Protein AF-A0A816XHU4-F1 (afdb_monomer)

Mean predicted aligned error: 18.59 Å

InterPro domains:
  IPR008906 HAT, C-terminal dimerisation domain [PF05699] (254-301)
  IPR012337 Ribonuclease H-like superfamily [SSF53098] (145-300)
  IPR018473 Hermes trasposase, DNA-binding domain [PF10683] (68-130)
  IPR052035 Zinc finger BED domain-containing [PTHR46481] (143-299)

pLDDT: mean 77.56, std 17.77, range [31.81, 97.5]

Foldseek 3Di:
DDADPNDDWDWDADPQPRDIDTADPVCHCVRVVVVVVVSVPPPPDPDDDPPPPQDPVNVVVVPPVPPDDPVVVVVVVVVLVCCCVVVVHDNVLCVDPVNVVVVVVVVVVVVVCVVPPDDDVVVVDDDPVVVVVPPDVVVVVPDDPVLVVVVVVLCVLVVVLVQQLQDLVAQRPVCVVVSLVVNLVSLDDDPPDDPVSVVVSVVVNVVSVVVVVVPPPPPPPPDPPDDDDDDPDPCNVCVVQPPDDDDPDPQPQLPVVVVPDPDDDDPPDRVLVVLVVCCVVRVPVSSVVVVVSNDRSDPDRDD

Sequence (303 aa):
IIVINGVEQQFVSCDRCKKLLIYRQRDGTTSMAKHKRACYGSLTTSNGCVDNQSNVTEYYASSKCSEIPKRIKEKVKLTCTEFTALDCRAFELVPGEDFLKIVHTISDAGRCFSHLARVNVNELIPSPITINRNVDLESLAAIDKDLLEELCIFIKLFDQAINQLSDENKPTIHQVIPILQLLINHCEITLDDSDGLKDVKHFVAQVVTNAITINKPRLTTCDPSSSPPQTVSLEDLLGRCFDQPQLVVKVDNEVDDYMALDTFLNEKEDVLLFWKDHSNKFPMLSSIVQDLYAIPASNTVVE

Radius of gyration: 40.34 Å; Cα contacts (8 Å, |Δi|>4): 137; chains: 1; bounding box: 75×52×112 Å

Secondary structure (DSSP, 8-state):
-EEETTEEEEEEE-TTT--EEEEBTTTBTHHHHHHHHHHHHTTS--S-----S--HHHHHHT---PPPPHHHHHHHHHHHHHHHHHTT--GGGTT-HHHHHHHHHHHHHHHHTTTSS---HHHHSPPHHHHHHTS-HHHHTTS-HHHHHHHHHHHHHHHHHHHHHT-SSS--GGGHHHHHHHHHHHTPPPTTS-HHHHHHHHHHHHHHHHHHHHTS-------TTSPPP----HHHHHTTS--S-------TTHHHHHHT------TTS-HHHHHHHTTTT-HHHHHHHHHHHTS-S-SS---

Structure (mmCIF, N/CA/C/O backbone):
data_AF-A0A816XHU4-F1
#
_entry.id   AF-A0A816XHU4-F1
#
loop_
_atom_site.group_PDB
_atom_site.id
_atom_site.type_symbol
_atom_site.label_atom_id
_atom_site.label_alt_id
_atom_site.label_comp_id
_atom_site.label_asym_id
_atom_site.label_entity_id
_atom_site.label_seq_id
_atom_site.pdbx_PDB_ins_code
_atom_site.Cartn_x
_atom_site.Cartn_y
_atom_site.Cartn_z
_atom_site.occupancy
_atom_site.B_iso_or_equiv
_atom_site.auth_seq_id
_atom_site.auth_comp_id
_atom_site.auth_asym_id
_atom_site.auth_atom_id
_atom_site.pdbx_PDB_model_num
ATOM 1 N N . ILE A 1 1 ? 24.262 -0.698 -58.584 1.00 56.81 1 ILE A N 1
ATOM 2 C CA . ILE A 1 1 ? 22.791 -0.803 -58.734 1.00 56.81 1 ILE A CA 1
ATOM 3 C C . ILE A 1 1 ? 22.202 -0.305 -57.429 1.00 56.81 1 ILE A C 1
ATOM 5 O O . ILE A 1 1 ? 22.647 -0.769 -56.388 1.00 56.81 1 ILE A O 1
ATOM 9 N N . ILE A 1 2 ? 21.330 0.702 -57.466 1.00 69.00 2 ILE A N 1
ATOM 10 C CA . ILE A 1 2 ? 20.708 1.257 -56.255 1.00 69.00 2 ILE A CA 1
ATOM 11 C C . ILE A 1 2 ? 19.235 0.856 -56.302 1.00 69.00 2 ILE A C 1
ATOM 13 O O . ILE A 1 2 ? 18.556 1.127 -57.294 1.00 69.00 2 ILE A O 1
ATOM 17 N N . VAL A 1 3 ? 18.762 0.183 -55.253 1.00 70.56 3 VAL A N 1
ATOM 18 C CA . VAL A 1 3 ? 17.368 -0.255 -55.123 1.00 70.56 3 VAL A CA 1
ATOM 19 C C . VAL A 1 3 ? 16.631 0.765 -54.266 1.00 70.56 3 VAL A C 1
ATOM 21 O O . VAL A 1 3 ? 16.982 0.967 -53.106 1.00 70.56 3 VAL A O 1
ATOM 24 N N . ILE A 1 4 ? 15.619 1.419 -54.835 1.00 67.81 4 ILE A N 1
ATOM 25 C CA . ILE A 1 4 ? 14.767 2.378 -54.119 1.00 67.81 4 ILE A CA 1
ATOM 26 C C . ILE A 1 4 ? 13.350 1.810 -54.141 1.00 67.81 4 ILE A C 1
ATOM 28 O O . ILE A 1 4 ? 12.802 1.577 -55.217 1.00 67.81 4 ILE A O 1
ATOM 32 N N . ASN A 1 5 ? 12.763 1.564 -52.966 1.00 67.19 5 ASN A N 1
ATOM 33 C CA . ASN A 1 5 ? 11.430 0.963 -52.805 1.00 67.19 5 ASN A CA 1
ATOM 34 C C . ASN A 1 5 ? 11.263 -0.397 -53.516 1.00 67.19 5 ASN A C 1
ATOM 36 O O . ASN A 1 5 ? 10.227 -0.665 -54.117 1.00 67.19 5 ASN A O 1
ATOM 40 N N . GLY A 1 6 ? 12.298 -1.243 -53.486 1.00 70.56 6 GLY A N 1
ATOM 41 C CA . GLY A 1 6 ? 12.263 -2.578 -54.099 1.00 70.56 6 GLY A CA 1
ATOM 42 C C . GLY A 1 6 ? 12.384 -2.595 -55.627 1.00 70.56 6 GLY A C 1
ATOM 43 O O . GLY A 1 6 ? 12.290 -3.662 -56.225 1.00 70.56 6 GLY A O 1
ATOM 44 N N . VAL A 1 7 ? 12.615 -1.443 -56.267 1.00 71.94 7 VAL A N 1
ATOM 45 C CA . VAL A 1 7 ? 12.815 -1.341 -57.719 1.00 71.94 7 VAL A CA 1
ATOM 46 C C . VAL A 1 7 ? 14.274 -1.004 -58.014 1.00 71.94 7 VAL A C 1
ATOM 48 O O . VAL A 1 7 ? 14.802 -0.001 -57.523 1.00 71.94 7 VAL A O 1
ATOM 51 N N . GLU A 1 8 ? 14.930 -1.833 -58.829 1.00 76.75 8 GLU A N 1
ATOM 52 C CA . GLU A 1 8 ? 16.276 -1.553 -59.328 1.00 76.75 8 GLU A CA 1
ATOM 53 C C . GLU A 1 8 ? 16.263 -0.315 -60.222 1.00 76.75 8 GLU A C 1
ATOM 55 O O . GLU A 1 8 ? 15.580 -0.267 -61.249 1.00 76.75 8 GLU A O 1
ATOM 60 N N . GLN A 1 9 ? 17.037 0.699 -59.840 1.00 79.75 9 GLN A N 1
ATOM 61 C CA . GLN A 1 9 ? 17.204 1.896 -60.651 1.00 79.75 9 GLN A CA 1
ATOM 62 C C . GLN A 1 9 ? 18.583 1.903 -61.305 1.00 79.75 9 GLN A C 1
ATOM 64 O O . GLN A 1 9 ? 19.620 1.704 -60.662 1.00 79.75 9 GLN A O 1
ATOM 69 N N . GLN A 1 10 ? 18.579 2.147 -62.613 1.00 81.62 10 GLN A N 1
ATOM 70 C CA . GLN A 1 10 ? 19.782 2.358 -63.402 1.00 81.62 10 GLN A CA 1
ATOM 71 C C . GLN A 1 10 ? 20.077 3.855 -63.451 1.00 81.62 10 GLN A C 1
ATOM 73 O O . GLN A 1 10 ? 19.179 4.680 -63.626 1.00 81.62 10 GLN A O 1
ATOM 78 N N . PHE A 1 11 ? 21.345 4.215 -63.294 1.00 83.75 11 PHE A N 1
ATOM 79 C CA . PHE A 1 11 ? 21.789 5.601 -63.316 1.00 83.75 11 PHE A CA 1
ATOM 80 C C . PHE A 1 11 ? 22.888 5.780 -64.350 1.00 83.75 11 PHE A C 1
ATOM 82 O O . PHE A 1 11 ? 23.668 4.867 -64.615 1.00 83.75 11 PHE A O 1
ATOM 89 N N . VAL A 1 12 ? 22.957 6.984 -64.901 1.00 83.06 12 VAL A N 1
ATOM 90 C CA . VAL A 1 12 ? 23.999 7.423 -65.829 1.00 83.06 12 VAL A CA 1
ATOM 91 C C . VAL A 1 12 ? 24.532 8.769 -65.353 1.00 83.06 12 VAL A C 1
ATOM 93 O O . VAL A 1 12 ? 23.765 9.600 -64.865 1.00 83.06 12 VAL A O 1
ATOM 96 N N . SER A 1 13 ? 25.837 9.002 -65.463 1.00 83.31 13 SER A N 1
ATOM 97 C CA . SER A 1 13 ? 26.443 10.289 -65.116 1.00 83.31 13 SER A CA 1
ATOM 98 C C . SER A 1 13 ? 26.750 11.091 -66.377 1.00 83.31 13 SER A C 1
ATOM 100 O O . SER A 1 13 ? 27.072 10.544 -67.430 1.00 83.31 13 SER A O 1
ATOM 102 N N . CYS A 1 14 ? 26.613 12.412 -66.291 1.00 84.94 14 CYS A N 1
ATOM 103 C CA . CYS A 1 14 ? 27.110 13.298 -67.336 1.00 84.94 14 CYS A CA 1
ATOM 104 C C . CYS A 1 14 ? 28.625 13.463 -67.187 1.00 84.94 14 CYS A C 1
ATOM 106 O O . CYS A 1 14 ? 29.086 13.951 -66.157 1.00 84.94 14 CYS A O 1
ATOM 108 N N . ASP A 1 15 ? 29.405 13.155 -68.222 1.00 81.50 15 ASP A N 1
ATOM 109 C CA . ASP A 1 15 ? 30.870 13.254 -68.145 1.00 81.50 15 ASP A CA 1
ATOM 110 C C . ASP A 1 15 ? 31.387 14.673 -67.903 1.00 81.50 15 ASP A C 1
ATOM 112 O O . ASP A 1 15 ? 32.491 14.836 -67.380 1.00 81.50 15 ASP A O 1
ATOM 116 N N . ARG A 1 16 ? 30.582 15.686 -68.235 1.00 77.06 16 ARG A N 1
ATOM 117 C CA . ARG A 1 16 ? 30.959 17.099 -68.158 1.00 77.06 16 ARG A CA 1
ATOM 118 C C . ARG A 1 16 ? 30.699 17.729 -66.793 1.00 77.06 16 ARG A C 1
ATOM 120 O O . ARG A 1 16 ? 31.612 18.296 -66.215 1.00 77.06 16 ARG A O 1
ATOM 127 N N . CYS A 1 17 ? 29.467 17.656 -66.288 1.00 82.12 17 CYS A N 1
ATOM 128 C CA . CYS A 1 17 ? 29.103 18.259 -64.996 1.00 82.12 17 CYS A CA 1
ATOM 129 C C . CYS A 1 17 ? 29.016 17.241 -63.852 1.00 82.12 17 CYS A C 1
ATOM 131 O O . CYS A 1 17 ? 28.646 17.601 -62.741 1.00 82.12 17 CYS A O 1
ATOM 133 N N . LYS A 1 18 ? 29.286 15.959 -64.132 1.00 82.62 18 LYS A N 1
ATOM 134 C CA . LYS A 1 18 ? 29.223 14.836 -63.182 1.00 82.62 18 LYS A CA 1
ATOM 135 C C . LYS A 1 18 ? 27.865 14.631 -62.496 1.00 82.62 18 LYS A C 1
ATOM 137 O O . LYS A 1 18 ? 27.752 13.809 -61.591 1.00 82.62 18 LYS A O 1
ATOM 142 N N . LYS A 1 19 ? 26.801 15.290 -62.970 1.00 80.75 19 LYS A N 1
ATOM 143 C CA . LYS A 1 19 ? 25.436 15.094 -62.470 1.00 80.75 19 LYS A CA 1
ATOM 144 C C . LYS A 1 19 ? 24.950 13.676 -62.781 1.00 80.75 19 LYS A C 1
ATOM 146 O O . LYS A 1 19 ? 24.982 13.255 -63.940 1.00 80.75 19 LYS A O 1
ATOM 151 N N . LEU A 1 20 ? 24.492 12.958 -61.754 1.00 83.75 20 LEU A N 1
ATOM 152 C CA . LEU A 1 20 ? 23.809 11.672 -61.900 1.00 83.75 20 LEU A CA 1
ATOM 153 C C . LEU A 1 20 ? 22.365 11.885 -62.359 1.00 83.75 20 LEU A C 1
ATOM 155 O O . LEU A 1 20 ? 21.646 12.738 -61.836 1.00 83.75 20 LEU A O 1
ATOM 159 N N . LEU A 1 21 ? 21.938 11.088 -63.331 1.00 83.25 21 LEU A N 1
ATOM 160 C CA . LEU A 1 21 ? 20.600 11.100 -63.904 1.00 83.25 21 LEU A CA 1
ATOM 161 C C . LEU A 1 21 ? 20.026 9.684 -63.873 1.00 83.25 21 LEU A C 1
ATOM 163 O O . LEU A 1 21 ? 20.741 8.705 -64.088 1.00 83.25 21 LEU A O 1
ATOM 167 N N . ILE A 1 22 ? 18.721 9.584 -63.633 1.00 83.00 22 ILE A N 1
ATOM 168 C CA . ILE A 1 22 ? 18.006 8.308 -63.678 1.00 83.00 22 ILE A CA 1
ATOM 169 C C . ILE A 1 22 ? 17.867 7.880 -65.140 1.00 83.00 22 ILE A C 1
ATOM 171 O O . ILE A 1 22 ? 17.358 8.637 -65.975 1.00 83.00 22 ILE A O 1
ATOM 175 N N . TYR A 1 23 ? 18.291 6.654 -65.428 1.00 81.19 23 TYR A N 1
ATOM 176 C CA . TYR A 1 23 ? 18.077 5.992 -66.702 1.00 81.19 23 TYR A CA 1
ATOM 177 C C . TYR A 1 23 ? 16.873 5.058 -66.594 1.00 81.19 23 TYR A C 1
ATOM 179 O O . TYR A 1 23 ? 16.823 4.164 -65.751 1.00 81.19 23 TYR A O 1
ATOM 187 N N . ARG A 1 24 ? 15.886 5.271 -67.465 1.00 79.12 24 ARG A N 1
ATOM 188 C CA . ARG A 1 24 ? 14.730 4.386 -67.613 1.00 79.12 24 ARG A CA 1
ATOM 189 C C . ARG A 1 24 ? 14.746 3.838 -69.025 1.00 79.12 24 ARG A C 1
ATOM 191 O O . ARG A 1 24 ? 14.689 4.612 -69.973 1.00 79.12 24 ARG A O 1
ATOM 198 N N . GLN A 1 25 ? 14.754 2.516 -69.167 1.00 74.75 25 GLN A N 1
ATOM 199 C CA . GLN A 1 25 ? 14.782 1.860 -70.478 1.00 74.75 25 GLN A CA 1
ATOM 200 C C . GLN A 1 25 ? 13.590 2.272 -71.366 1.00 74.75 25 GLN A C 1
ATOM 202 O O . GLN A 1 25 ? 13.749 2.399 -72.574 1.00 74.75 25 GLN A O 1
ATOM 207 N N . ARG A 1 26 ? 12.427 2.565 -70.757 1.00 74.00 26 ARG A N 1
ATOM 208 C CA . ARG A 1 26 ? 11.214 3.050 -71.443 1.00 74.00 26 ARG A CA 1
ATOM 209 C C . ARG A 1 26 ? 11.363 4.459 -72.030 1.00 74.00 26 ARG A C 1
ATOM 211 O O . ARG A 1 26 ? 10.883 4.705 -73.128 1.00 74.00 26 ARG A O 1
ATOM 218 N N . ASP A 1 27 ? 12.029 5.362 -71.311 1.00 66.81 27 ASP A N 1
ATOM 219 C CA . ASP A 1 27 ? 12.168 6.775 -71.700 1.00 66.81 27 ASP A CA 1
ATOM 220 C C . ASP A 1 27 ? 13.505 7.049 -72.425 1.00 66.81 27 ASP A C 1
ATOM 222 O O . ASP A 1 27 ? 13.793 8.183 -72.826 1.00 66.81 27 ASP A O 1
ATOM 226 N N . GLY A 1 28 ? 14.334 6.012 -72.595 1.00 73.69 28 GLY A N 1
ATOM 227 C CA . GLY A 1 28 ? 15.614 6.043 -73.297 1.00 73.69 28 GLY A CA 1
ATOM 228 C C . GLY A 1 28 ? 16.568 7.127 -72.786 1.00 73.69 28 GLY A C 1
ATOM 229 O O . GLY A 1 28 ? 16.705 7.379 -71.588 1.00 73.69 28 GLY A O 1
ATOM 230 N N . THR A 1 29 ? 17.236 7.812 -73.716 1.00 74.31 29 THR A N 1
ATOM 231 C CA . THR A 1 29 ? 18.198 8.887 -73.421 1.00 74.31 29 THR A CA 1
ATOM 232 C C . THR A 1 29 ? 17.537 10.250 -73.205 1.00 74.31 29 THR A C 1
ATOM 234 O O . THR A 1 29 ? 18.238 11.257 -73.144 1.00 74.31 29 THR A O 1
ATOM 237 N N . THR A 1 30 ? 16.211 10.334 -73.053 1.00 79.56 30 THR A N 1
ATOM 238 C CA . THR A 1 30 ? 15.480 11.617 -73.014 1.00 79.56 30 THR A CA 1
ATOM 239 C C . THR A 1 30 ? 15.938 12.525 -71.869 1.00 79.56 30 THR A C 1
ATOM 241 O O . THR A 1 30 ? 16.161 13.721 -72.081 1.00 79.56 30 THR A O 1
ATOM 244 N N . SER A 1 31 ? 16.153 11.968 -70.672 1.00 77.62 31 SER A N 1
ATOM 245 C CA . SER A 1 31 ? 16.709 12.699 -69.522 1.00 77.62 31 SER A CA 1
ATOM 246 C C . SER A 1 31 ? 18.113 13.234 -69.817 1.00 77.62 31 SER A C 1
ATOM 248 O O . SER A 1 31 ? 18.409 14.393 -69.526 1.00 77.62 31 SER A O 1
ATOM 250 N N . MET A 1 32 ? 18.950 12.426 -70.477 1.00 78.69 32 MET A N 1
ATOM 251 C CA . MET A 1 32 ? 20.298 12.818 -70.893 1.00 78.69 32 MET A CA 1
ATOM 252 C C . MET A 1 32 ? 20.268 13.858 -72.020 1.00 78.69 32 MET A C 1
ATOM 254 O O . MET A 1 32 ? 21.065 14.784 -72.012 1.00 78.69 32 MET A O 1
ATOM 258 N N . ALA A 1 33 ? 19.331 13.773 -72.964 1.00 79.19 33 ALA A N 1
ATOM 259 C CA . ALA A 1 33 ? 19.197 14.712 -74.076 1.00 79.19 33 ALA A CA 1
ATOM 260 C C . ALA A 1 33 ? 18.702 16.091 -73.611 1.00 79.19 33 ALA A C 1
ATOM 262 O O . ALA A 1 33 ? 19.205 17.117 -74.077 1.00 79.19 33 ALA A O 1
ATOM 263 N N . LYS A 1 34 ? 17.749 16.126 -72.668 1.00 82.75 34 LYS A N 1
ATOM 264 C CA . LYS A 1 34 ? 17.314 17.362 -71.995 1.00 82.75 34 LYS A CA 1
ATOM 265 C C . LYS A 1 34 ? 18.461 17.964 -71.187 1.00 82.75 34 LYS A C 1
ATOM 267 O O . LYS A 1 34 ? 18.750 19.152 -71.325 1.00 82.75 34 LYS A O 1
ATOM 272 N N . HIS A 1 35 ? 19.157 17.130 -70.415 1.00 84.00 35 HIS A N 1
ATOM 273 C CA . HIS A 1 35 ? 20.323 17.558 -69.656 1.00 84.00 35 HIS A CA 1
ATOM 274 C C . HIS A 1 35 ? 21.442 18.081 -70.563 1.00 84.00 35 HIS A C 1
ATOM 276 O O . HIS A 1 35 ? 21.979 19.142 -70.282 1.00 84.00 35 HIS A O 1
ATOM 282 N N . LYS A 1 36 ? 21.756 17.406 -71.674 1.00 81.94 36 LYS A N 1
ATOM 283 C CA . LYS A 1 36 ? 22.789 17.815 -72.635 1.00 81.94 36 LYS A CA 1
ATOM 284 C C . LYS A 1 36 ? 22.526 19.230 -73.148 1.00 81.94 36 LYS A C 1
ATOM 286 O O . LYS A 1 36 ? 23.440 20.043 -73.149 1.00 81.94 36 LYS A O 1
ATOM 291 N N . ARG A 1 37 ? 21.283 19.568 -73.506 1.00 79.56 37 ARG A N 1
ATOM 292 C CA . ARG A 1 37 ? 20.938 20.931 -73.954 1.00 79.56 37 ARG A CA 1
ATOM 293 C C . ARG A 1 37 ? 21.195 21.986 -72.873 1.00 79.56 37 ARG A C 1
ATOM 295 O O . ARG A 1 37 ? 21.818 22.999 -73.164 1.00 79.56 37 ARG A O 1
ATOM 302 N N . ALA A 1 38 ? 20.796 21.718 -71.630 1.00 78.62 38 ALA A N 1
ATOM 303 C CA . ALA A 1 38 ? 21.031 22.633 -70.509 1.00 78.62 38 ALA A CA 1
ATOM 304 C C . ALA A 1 38 ? 22.517 22.709 -70.100 1.00 78.62 38 ALA A C 1
ATOM 306 O O . ALA A 1 38 ? 23.042 23.779 -69.819 1.00 78.62 38 ALA A O 1
ATOM 307 N N . CYS A 1 39 ? 23.219 21.576 -70.118 1.00 81.12 39 CYS A N 1
ATOM 308 C CA . CYS A 1 39 ? 24.620 21.449 -69.724 1.00 81.12 39 CYS A CA 1
ATOM 309 C C . CYS A 1 39 ? 25.569 22.114 -70.733 1.00 81.12 39 CYS A C 1
ATOM 311 O O . CYS A 1 39 ? 26.605 22.646 -70.343 1.00 81.12 39 CYS A O 1
ATOM 313 N N . TYR A 1 40 ? 25.217 22.123 -72.025 1.00 72.38 40 TYR A N 1
ATOM 314 C CA . TYR A 1 40 ? 25.994 22.824 -73.050 1.00 72.38 40 TYR A CA 1
ATOM 315 C C . TYR A 1 40 ? 25.752 24.337 -73.083 1.00 72.38 40 TYR A C 1
ATOM 317 O O . TYR A 1 40 ? 26.676 25.060 -73.445 1.00 72.38 40 TYR A O 1
ATOM 325 N N . GLY A 1 41 ? 24.574 24.819 -72.672 1.00 63.44 41 GLY A N 1
ATOM 326 C CA . GLY A 1 41 ? 24.252 26.253 -72.638 1.00 63.44 41 GLY A CA 1
ATOM 327 C C . GLY A 1 41 ? 24.921 27.044 -71.507 1.00 63.44 41 GLY A C 1
ATOM 328 O O . GLY A 1 41 ? 24.902 28.266 -71.523 1.00 63.44 41 GLY A O 1
ATOM 329 N N . SER A 1 42 ? 25.541 26.372 -70.535 1.00 57.22 42 SER A N 1
ATOM 330 C CA . SER A 1 42 ? 26.016 27.002 -69.295 1.00 57.22 42 SER A CA 1
ATOM 331 C C . SER A 1 42 ? 27.434 27.599 -69.364 1.00 57.22 42 SER A C 1
ATOM 333 O O . SER A 1 42 ? 28.033 27.825 -68.315 1.00 57.22 42 SER A O 1
ATOM 335 N N . LEU A 1 43 ? 28.005 27.831 -70.558 1.00 52.41 43 LEU A N 1
ATOM 336 C CA . LEU A 1 43 ? 29.392 28.318 -70.707 1.00 52.41 43 LEU A CA 1
ATOM 337 C C . LEU A 1 43 ? 29.540 29.795 -71.101 1.00 52.41 43 LEU A C 1
ATOM 339 O O . LEU A 1 43 ? 30.659 30.257 -71.295 1.00 52.41 43 LEU A O 1
ATOM 343 N N . THR A 1 44 ? 28.451 30.558 -71.161 1.00 48.84 44 THR A N 1
ATOM 344 C CA . THR A 1 44 ? 28.505 32.009 -71.394 1.00 48.84 44 THR A CA 1
ATOM 345 C C . THR A 1 44 ? 27.661 32.750 -70.370 1.00 48.84 44 THR A C 1
ATOM 347 O O . THR A 1 44 ? 26.639 33.316 -70.722 1.00 48.84 44 THR A O 1
ATOM 350 N N . THR A 1 45 ? 28.080 32.693 -69.107 1.00 40.75 45 THR A N 1
ATOM 351 C CA . THR A 1 45 ? 27.932 33.754 -68.095 1.00 40.75 45 THR A CA 1
ATOM 352 C C . THR A 1 45 ? 28.571 33.240 -66.813 1.00 40.75 45 THR A C 1
ATOM 354 O O . THR A 1 45 ? 28.004 32.416 -66.097 1.00 40.75 45 THR A O 1
ATOM 357 N N . SER A 1 46 ? 29.769 33.730 -66.515 1.00 48.56 46 SER A N 1
ATOM 358 C CA . SER A 1 46 ? 30.277 33.788 -65.151 1.00 48.56 46 SER A CA 1
ATOM 359 C C . SER A 1 46 ? 29.365 34.723 -64.355 1.00 48.56 46 SER A C 1
ATOM 361 O O . SER A 1 46 ? 29.546 35.936 -64.410 1.00 48.56 46 SER A O 1
ATOM 363 N N . ASN A 1 47 ? 28.318 34.172 -63.743 1.00 45.00 47 ASN A N 1
ATOM 364 C CA . ASN A 1 47 ? 27.663 34.659 -62.526 1.00 45.00 47 ASN A CA 1
ATOM 365 C C . ASN A 1 47 ? 26.413 33.813 -62.255 1.00 45.00 47 ASN A C 1
ATOM 367 O O . ASN A 1 47 ? 25.462 33.835 -63.031 1.00 45.00 47 ASN A O 1
ATOM 371 N N . GLY A 1 48 ? 26.418 33.104 -61.124 1.00 44.56 48 GLY A N 1
ATOM 372 C CA . GLY A 1 48 ? 25.209 32.566 -60.502 1.00 44.56 48 GLY A CA 1
ATOM 373 C C . GLY A 1 48 ? 24.686 31.247 -61.070 1.00 44.56 48 GLY A C 1
ATOM 374 O O . GLY A 1 48 ? 23.555 31.188 -61.540 1.00 44.56 48 GLY A O 1
ATOM 375 N N . CYS A 1 49 ? 25.449 30.157 -60.942 1.00 39.53 49 CYS A N 1
ATOM 376 C CA . CYS A 1 49 ? 24.807 28.847 -60.829 1.00 39.53 49 CYS A CA 1
ATOM 377 C C . CYS A 1 49 ? 24.334 28.699 -59.386 1.00 39.53 49 CYS A C 1
ATOM 379 O O . CYS A 1 49 ? 25.132 28.519 -58.473 1.00 39.53 49 CYS A O 1
ATOM 381 N N . VAL A 1 50 ? 23.025 28.824 -59.192 1.00 43.16 50 VAL A N 1
ATOM 382 C CA . VAL A 1 50 ? 22.357 28.387 -57.972 1.00 43.16 50 VAL A CA 1
ATOM 383 C C . VAL A 1 50 ? 22.581 26.881 -57.875 1.00 43.16 50 VAL A C 1
ATOM 385 O O . VAL A 1 50 ? 21.977 26.101 -58.620 1.00 43.16 50 VAL A O 1
ATOM 388 N N . ASP A 1 51 ? 23.490 26.492 -56.988 1.00 46.91 51 ASP A N 1
ATOM 389 C CA . ASP A 1 51 ? 23.702 25.124 -56.534 1.00 46.91 51 ASP A CA 1
ATOM 390 C C . ASP A 1 51 ? 22.434 24.620 -55.829 1.00 46.91 51 ASP A C 1
ATOM 392 O O . ASP A 1 51 ? 22.346 24.544 -54.612 1.00 46.91 51 ASP A O 1
ATOM 396 N N . ASN A 1 52 ? 21.418 24.257 -56.611 1.00 52.34 52 ASN A N 1
ATOM 397 C CA . ASN A 1 52 ? 20.247 23.514 -56.135 1.00 52.34 52 ASN A CA 1
ATOM 398 C C . ASN A 1 52 ? 20.486 21.998 -56.192 1.00 52.34 52 ASN A C 1
ATOM 400 O O . ASN A 1 52 ? 19.543 21.212 -56.316 1.00 52.34 52 ASN A O 1
ATOM 404 N N . GLN A 1 53 ? 21.744 21.558 -56.164 1.00 52.31 53 GLN A N 1
ATOM 405 C CA . GLN A 1 53 ? 22.043 20.164 -55.893 1.00 52.31 53 GLN A CA 1
ATOM 406 C C . GLN A 1 53 ? 22.338 20.060 -54.403 1.00 52.31 53 GLN A C 1
ATOM 408 O O . GLN A 1 53 ? 23.431 20.403 -53.963 1.00 52.31 53 GLN A O 1
ATOM 413 N N . SER A 1 54 ? 21.326 19.618 -53.649 1.00 56.44 54 SER A N 1
ATOM 414 C CA . SER A 1 54 ? 21.444 19.291 -52.229 1.00 56.44 54 SER A CA 1
ATOM 415 C C . SER A 1 54 ? 22.721 18.494 -52.023 1.00 56.44 54 SER A C 1
ATOM 417 O O . SER A 1 54 ? 22.956 17.503 -52.732 1.00 56.44 54 SER A O 1
ATOM 419 N N . ASN A 1 55 ? 23.567 18.944 -51.102 1.00 64.31 55 ASN A N 1
ATOM 420 C CA . ASN A 1 55 ? 24.800 18.231 -50.814 1.00 64.31 55 ASN A CA 1
ATOM 421 C C . ASN A 1 55 ? 24.418 16.812 -50.355 1.00 64.31 55 ASN A C 1
ATOM 423 O O . ASN A 1 55 ? 23.413 16.632 -49.667 1.00 64.31 55 ASN A O 1
ATOM 427 N N . VAL A 1 56 ? 25.166 15.776 -50.738 1.00 59.47 56 VAL A N 1
ATOM 428 C CA . VAL A 1 56 ? 24.852 14.398 -50.303 1.00 59.47 56 VAL A CA 1
ATOM 429 C C . VAL A 1 56 ? 24.832 14.314 -48.772 1.00 59.47 56 VAL A C 1
ATOM 431 O O . VAL A 1 56 ? 24.035 13.574 -48.204 1.00 59.47 56 VAL A O 1
ATOM 434 N N . THR A 1 57 ? 25.630 15.146 -48.100 1.00 59.28 57 THR A N 1
ATOM 435 C CA . THR A 1 57 ? 25.609 15.323 -46.643 1.00 59.28 57 THR A CA 1
ATOM 436 C C . THR A 1 57 ? 24.278 15.848 -46.108 1.00 59.28 57 THR A C 1
ATOM 438 O O . THR A 1 57 ? 23.919 15.515 -44.988 1.00 59.28 57 THR A O 1
ATOM 441 N N . GLU A 1 58 ? 23.502 16.593 -46.892 1.00 58.50 58 GLU A N 1
ATOM 442 C CA . GLU A 1 58 ? 22.193 17.139 -46.519 1.00 58.50 58 GLU A CA 1
ATOM 443 C C . GLU A 1 58 ? 21.112 16.043 -46.439 1.00 58.50 58 GLU A C 1
ATOM 445 O O . GLU A 1 58 ? 20.246 16.084 -45.563 1.00 58.50 58 GLU A O 1
ATOM 450 N N . TYR A 1 59 ? 21.225 14.990 -47.264 1.00 55.53 59 TYR A N 1
ATOM 451 C CA . TYR A 1 59 ? 20.400 13.779 -47.138 1.00 55.53 59 TYR A CA 1
ATOM 452 C C . TYR A 1 59 ? 20.682 13.022 -45.830 1.00 55.53 59 TYR A C 1
ATOM 454 O O . TYR A 1 59 ? 19.758 12.465 -45.239 1.00 55.53 59 TYR A O 1
ATOM 462 N N . TYR A 1 60 ? 21.926 13.055 -45.338 1.00 54.47 60 TYR A N 1
ATOM 463 C CA . TYR A 1 60 ? 22.309 12.465 -44.048 1.00 54.47 60 TYR A CA 1
ATOM 464 C C . TYR A 1 60 ? 22.078 13.415 -42.852 1.00 54.47 60 TYR A C 1
ATOM 466 O O . TYR A 1 60 ? 21.838 12.957 -41.733 1.00 54.47 60 TYR A O 1
ATOM 474 N N . ALA A 1 61 ? 22.076 14.733 -43.079 1.00 50.28 61 ALA A N 1
ATOM 475 C CA . ALA A 1 61 ? 21.851 15.762 -42.059 1.00 50.28 61 ALA A CA 1
ATOM 476 C C . ALA A 1 61 ? 20.369 15.942 -41.681 1.00 50.28 61 ALA A C 1
ATOM 478 O O . ALA A 1 61 ? 20.066 16.605 -40.691 1.00 50.28 61 ALA A O 1
ATOM 479 N N . SER A 1 62 ? 19.433 15.323 -42.415 1.00 50.84 62 SER A N 1
ATOM 480 C CA . SER A 1 62 ? 18.003 15.329 -42.061 1.00 50.84 62 SER A CA 1
ATOM 481 C C . SER A 1 62 ? 17.638 14.432 -40.870 1.00 50.84 62 SER A C 1
ATOM 483 O O . SER A 1 62 ? 16.467 14.353 -40.503 1.00 50.84 62 SER A O 1
ATOM 485 N N . SER A 1 63 ? 18.629 13.856 -40.186 1.00 50.16 63 SER A N 1
ATOM 486 C CA . SER A 1 63 ? 18.472 13.233 -38.867 1.00 50.16 63 SER A CA 1
ATOM 487 C C . SER A 1 63 ? 18.196 14.282 -37.774 1.00 50.16 63 SER A C 1
ATOM 489 O O . SER A 1 63 ? 18.791 14.253 -36.699 1.00 50.16 63 SER A O 1
ATOM 491 N N . LYS A 1 64 ? 17.296 15.244 -38.023 1.00 54.12 64 LYS A N 1
ATOM 492 C CA . LYS A 1 64 ? 16.610 15.948 -36.940 1.00 54.12 64 LYS A CA 1
ATOM 493 C C . LYS A 1 64 ? 15.961 14.853 -36.107 1.00 54.12 64 LYS A C 1
ATOM 495 O O . LYS A 1 64 ? 15.228 14.045 -36.669 1.00 54.12 64 LYS A O 1
ATOM 500 N N . CYS A 1 65 ? 16.276 14.809 -34.812 1.00 50.41 65 CYS A N 1
ATOM 501 C CA . CYS A 1 65 ? 15.640 13.929 -33.838 1.00 50.41 65 CYS A CA 1
ATOM 502 C C . CYS A 1 65 ? 14.125 14.027 -34.047 1.00 50.41 65 CYS A C 1
ATOM 504 O O . CYS A 1 65 ? 13.509 15.034 -33.701 1.00 50.41 65 CYS A O 1
ATOM 506 N N . SER A 1 66 ? 13.553 13.059 -34.762 1.00 61.97 66 SER A N 1
ATOM 507 C CA . SER A 1 66 ? 12.158 13.101 -35.167 1.00 61.97 66 SER A CA 1
ATOM 508 C C . SER A 1 66 ? 11.336 13.089 -33.893 1.00 61.97 66 SER A C 1
ATOM 510 O O . SER A 1 66 ? 11.441 12.134 -33.120 1.00 61.97 66 SER A O 1
ATOM 512 N N . GLU A 1 67 ? 10.556 14.142 -33.655 1.00 80.81 67 GLU A N 1
ATOM 513 C CA . GLU A 1 67 ? 9.655 14.176 -32.511 1.00 80.81 67 GLU A CA 1
ATOM 514 C C . GLU A 1 67 ? 8.814 12.898 -32.505 1.00 80.81 67 GLU A C 1
ATOM 516 O O . GLU A 1 67 ? 8.161 12.566 -33.497 1.00 80.81 67 GLU A O 1
ATOM 521 N N . ILE A 1 68 ? 8.849 12.164 -31.388 1.00 85.00 68 ILE A N 1
ATOM 522 C CA . ILE A 1 68 ? 8.079 10.928 -31.243 1.00 85.00 68 ILE A CA 1
ATOM 523 C C . ILE A 1 68 ? 6.599 11.260 -31.512 1.00 85.00 68 ILE A C 1
ATOM 525 O O . ILE A 1 68 ? 6.053 12.142 -30.836 1.00 85.00 68 ILE A O 1
ATOM 529 N N . PRO A 1 69 ? 5.934 10.577 -32.468 1.00 93.00 69 PRO A N 1
ATOM 530 C CA . PRO A 1 69 ? 4.542 10.839 -32.807 1.00 93.00 69 PRO A CA 1
ATOM 531 C C . PRO A 1 69 ? 3.632 10.862 -31.574 1.00 93.00 69 PRO A C 1
ATOM 533 O O . PRO A 1 69 ? 3.708 9.969 -30.730 1.00 93.00 69 PRO A O 1
ATOM 536 N N . LYS A 1 70 ? 2.716 11.841 -31.496 1.00 92.81 70 LYS A N 1
ATOM 537 C CA . LYS A 1 70 ? 1.800 12.019 -30.347 1.00 92.81 70 LYS A CA 1
ATOM 538 C C . LYS A 1 70 ? 1.065 10.732 -29.963 1.00 92.81 70 LYS A C 1
ATOM 540 O O . LYS A 1 70 ? 1.010 10.381 -28.795 1.00 92.81 70 LYS A O 1
ATOM 545 N N . ARG A 1 71 ? 0.582 9.978 -30.956 1.00 93.88 71 ARG A N 1
ATOM 546 C CA . ARG A 1 71 ? -0.094 8.688 -30.746 1.00 93.88 71 ARG A CA 1
ATOM 547 C C . ARG A 1 71 ? 0.774 7.670 -29.995 1.00 93.88 71 ARG A C 1
ATOM 549 O O . ARG A 1 71 ? 0.249 6.897 -29.203 1.00 93.88 71 ARG A O 1
ATOM 556 N N . ILE A 1 72 ? 2.080 7.649 -30.260 1.00 93.50 72 ILE A N 1
ATOM 557 C CA . ILE A 1 72 ? 3.017 6.745 -29.582 1.00 93.50 72 ILE A CA 1
ATOM 558 C C . ILE A 1 72 ? 3.253 7.231 -28.152 1.00 93.50 72 ILE A C 1
ATOM 560 O O . ILE A 1 72 ? 3.192 6.418 -27.236 1.00 93.50 72 ILE A O 1
ATOM 564 N N . LYS A 1 73 ? 3.435 8.544 -27.952 1.00 92.75 73 LYS A N 1
ATOM 565 C CA . LYS A 1 73 ? 3.577 9.136 -26.611 1.00 92.75 73 LYS A CA 1
ATOM 566 C C . LYS A 1 73 ? 2.381 8.811 -25.710 1.00 92.75 73 LYS A C 1
ATOM 568 O O . LYS A 1 73 ? 2.585 8.353 -24.593 1.00 92.75 73 LYS A O 1
ATOM 573 N N . GLU A 1 74 ? 1.157 8.973 -26.213 1.00 96.12 74 GLU A N 1
ATOM 574 C CA . GLU A 1 74 ? -0.058 8.638 -25.454 1.00 96.12 74 GLU A CA 1
ATOM 575 C C . GLU A 1 74 ? -0.140 7.147 -25.117 1.00 96.12 74 GLU A C 1
ATOM 577 O O . GLU A 1 74 ? -0.497 6.784 -23.999 1.00 96.12 74 GLU A O 1
ATOM 582 N N . LYS A 1 75 ? 0.248 6.269 -26.051 1.00 96.44 75 LYS A N 1
ATOM 583 C CA . LYS A 1 75 ? 0.268 4.826 -25.789 1.00 96.44 75 LYS A CA 1
ATOM 584 C C . LYS A 1 75 ? 1.276 4.461 -24.696 1.00 96.44 75 LYS A C 1
ATOM 586 O O . LYS A 1 75 ? 0.931 3.700 -23.803 1.00 96.44 75 LYS A O 1
ATOM 591 N N . VAL A 1 76 ? 2.491 5.013 -24.750 1.00 95.25 76 VAL A N 1
ATOM 592 C CA . VAL A 1 76 ? 3.519 4.788 -23.717 1.00 95.25 76 VAL A CA 1
ATOM 593 C C . VAL A 1 76 ? 3.033 5.293 -22.362 1.00 95.25 76 VAL A C 1
ATOM 595 O O . VAL A 1 76 ? 3.138 4.568 -21.380 1.00 95.25 76 VAL A O 1
ATOM 598 N N . LYS A 1 77 ? 2.440 6.492 -22.318 1.00 96.31 77 LYS A N 1
ATOM 599 C CA . LYS A 1 77 ? 1.866 7.058 -21.093 1.00 96.31 77 LYS A CA 1
ATOM 600 C C . LYS A 1 77 ? 0.840 6.113 -20.465 1.00 96.31 77 LYS A C 1
ATOM 602 O O . LYS A 1 77 ? 0.974 5.794 -19.291 1.00 96.31 77 LYS A O 1
ATOM 607 N N . LEU A 1 78 ? -0.138 5.647 -21.247 1.00 97.50 78 LEU A N 1
ATOM 608 C CA . LEU A 1 78 ? -1.169 4.727 -20.762 1.00 97.50 78 LEU A CA 1
ATOM 609 C C . LEU A 1 78 ? -0.558 3.427 -20.223 1.00 97.50 78 LEU A C 1
ATOM 611 O O . LEU A 1 78 ? -0.876 3.027 -19.109 1.00 97.50 78 LEU A O 1
ATOM 615 N N . THR A 1 79 ? 0.368 2.815 -20.966 1.00 96.75 79 THR A N 1
ATOM 616 C CA . THR A 1 79 ? 1.034 1.577 -20.536 1.00 96.75 79 THR A CA 1
ATOM 617 C C . THR A 1 79 ? 1.852 1.768 -19.257 1.00 96.75 79 THR A C 1
ATOM 619 O O . THR A 1 79 ? 1.829 0.898 -18.395 1.00 96.75 79 THR A O 1
ATOM 622 N N . CYS A 1 80 ? 2.544 2.900 -19.086 1.00 96.50 80 CYS A N 1
ATOM 623 C CA . CYS A 1 80 ? 3.247 3.200 -17.837 1.00 96.50 80 CYS A CA 1
ATOM 624 C C . CYS A 1 80 ? 2.277 3.372 -16.662 1.00 96.50 80 CYS A C 1
ATOM 626 O O . CYS A 1 80 ? 2.568 2.882 -15.577 1.00 96.50 80 CYS A O 1
ATOM 628 N N . THR A 1 81 ? 1.127 4.023 -16.873 1.00 96.25 81 THR A N 1
ATOM 629 C CA . THR A 1 81 ? 0.093 4.162 -15.836 1.00 96.25 81 THR A CA 1
ATOM 630 C C . THR A 1 81 ? -0.481 2.806 -15.428 1.00 96.25 81 THR A C 1
ATOM 632 O O . THR A 1 81 ? -0.569 2.519 -14.235 1.00 96.25 81 THR A O 1
ATOM 635 N N . GLU A 1 82 ? -0.825 1.956 -16.397 1.00 97.12 82 GLU A N 1
ATOM 636 C CA . GLU A 1 82 ? -1.298 0.589 -16.144 1.00 97.12 82 GLU A CA 1
ATOM 637 C C . GLU A 1 82 ? -0.245 -0.234 -15.397 1.00 97.12 82 GLU A C 1
ATOM 639 O O . GLU A 1 82 ? -0.572 -0.852 -14.392 1.00 97.12 82 GLU A O 1
ATOM 644 N N . PHE A 1 83 ? 1.021 -0.177 -15.822 1.00 95.50 83 PHE A N 1
ATOM 645 C CA . PHE A 1 83 ? 2.137 -0.833 -15.136 1.00 95.50 83 PHE A CA 1
ATOM 646 C C . PHE A 1 83 ? 2.249 -0.395 -13.671 1.00 95.50 83 PHE A C 1
ATOM 648 O O . PHE A 1 83 ? 2.311 -1.238 -12.783 1.00 95.50 83 PHE A O 1
ATOM 655 N N . THR A 1 84 ? 2.223 0.912 -13.394 1.00 95.31 84 THR A N 1
ATOM 656 C CA . THR A 1 84 ? 2.306 1.401 -12.009 1.00 95.31 84 THR A CA 1
ATOM 657 C C . THR A 1 84 ? 1.107 0.981 -11.163 1.00 95.31 84 THR A C 1
ATOM 659 O O . THR A 1 84 ? 1.280 0.629 -9.999 1.00 95.31 84 THR A O 1
ATOM 662 N N . ALA A 1 85 ? -0.095 0.975 -11.744 1.00 92.75 85 ALA A N 1
ATOM 663 C CA . ALA A 1 85 ? -1.323 0.674 -11.019 1.00 92.75 85 ALA A CA 1
ATOM 664 C C . ALA A 1 85 ? -1.515 -0.829 -10.767 1.00 92.75 85 ALA A C 1
ATOM 666 O O . ALA A 1 85 ? -1.875 -1.215 -9.660 1.00 92.75 85 ALA A O 1
ATOM 667 N N . LEU A 1 86 ? -1.286 -1.669 -11.779 1.00 92.75 86 LEU A N 1
ATOM 668 C CA . LEU A 1 86 ? -1.535 -3.111 -11.702 1.00 92.75 86 LEU A CA 1
ATOM 669 C C . LEU A 1 86 ? -0.441 -3.853 -10.929 1.00 92.75 86 LEU A C 1
ATOM 671 O O . LEU A 1 86 ? -0.750 -4.803 -10.215 1.00 92.75 86 LEU A O 1
ATOM 675 N N . ASP A 1 87 ? 0.810 -3.394 -11.022 1.00 94.12 87 ASP A N 1
ATOM 676 C CA . ASP A 1 87 ? 1.946 -4.021 -10.335 1.00 94.12 87 ASP A CA 1
ATOM 677 C C . ASP A 1 87 ? 2.291 -3.315 -9.008 1.00 94.12 87 ASP A C 1
ATOM 679 O O . ASP A 1 87 ? 3.336 -3.595 -8.413 1.00 94.12 87 ASP A O 1
ATOM 683 N N . CYS A 1 88 ? 1.450 -2.371 -8.564 1.00 90.69 88 CYS A N 1
ATOM 684 C CA . CYS A 1 88 ? 1.637 -1.559 -7.355 1.00 90.69 88 CYS A CA 1
ATOM 685 C C . CYS A 1 88 ? 3.039 -0.927 -7.265 1.00 90.69 88 CYS A C 1
ATOM 687 O O . CYS A 1 88 ? 3.712 -0.994 -6.232 1.00 90.69 88 CYS A O 1
ATOM 689 N N . ARG A 1 89 ? 3.519 -0.339 -8.368 1.00 94.06 89 ARG A N 1
ATOM 690 C CA . ARG A 1 89 ? 4.847 0.291 -8.437 1.00 94.06 89 ARG A CA 1
ATOM 691 C C . ARG A 1 89 ? 4.762 1.791 -8.191 1.00 94.06 89 ARG A C 1
ATOM 693 O O . ARG A 1 89 ? 3.836 2.452 -8.650 1.00 94.06 89 ARG A O 1
ATOM 700 N N . ALA A 1 90 ? 5.784 2.326 -7.526 1.00 93.81 90 ALA A N 1
ATOM 701 C CA . ALA A 1 90 ? 5.954 3.761 -7.327 1.00 93.81 90 ALA A CA 1
ATOM 702 C C . ALA A 1 90 ? 6.037 4.504 -8.673 1.00 93.81 90 ALA A C 1
ATOM 704 O O . ALA A 1 90 ? 6.651 4.013 -9.626 1.00 93.81 90 ALA A O 1
ATOM 705 N N . PHE A 1 91 ? 5.449 5.699 -8.757 1.00 92.31 91 PHE A N 1
ATOM 706 C CA . PHE A 1 91 ? 5.441 6.492 -9.992 1.00 92.31 91 PHE A CA 1
ATOM 707 C C . PHE A 1 91 ? 6.849 6.952 -10.390 1.00 92.31 91 PHE A C 1
ATOM 709 O O . PHE A 1 91 ? 7.154 7.082 -11.577 1.00 92.31 91 PHE A O 1
ATOM 716 N N . GLU A 1 92 ? 7.720 7.124 -9.400 1.00 94.62 92 GLU A N 1
ATOM 717 C CA . GLU A 1 92 ? 9.128 7.499 -9.514 1.00 94.62 92 GLU A CA 1
ATOM 718 C C . GLU A 1 92 ? 9.970 6.414 -10.203 1.00 94.62 92 GLU A C 1
ATOM 720 O O . GLU A 1 92 ? 11.049 6.709 -10.716 1.00 94.62 92 GLU A O 1
ATOM 725 N N . LEU A 1 93 ? 9.467 5.176 -10.289 1.00 95.12 93 LEU A N 1
ATOM 726 C CA . LEU A 1 93 ? 10.141 4.088 -10.996 1.00 95.12 93 LEU A CA 1
ATOM 727 C C . LEU A 1 93 ? 10.246 4.359 -12.505 1.00 95.12 93 LEU A C 1
ATOM 729 O O . LEU A 1 93 ? 11.272 4.066 -13.112 1.00 95.12 93 LEU A O 1
ATOM 733 N N . VAL A 1 94 ? 9.199 4.924 -13.118 1.00 94.69 94 VAL A N 1
ATOM 734 C CA . VAL A 1 94 ? 9.120 5.149 -14.574 1.00 94.69 94 VAL A CA 1
ATOM 735 C C . VAL A 1 94 ? 10.200 6.115 -15.092 1.00 94.69 94 VAL A C 1
ATOM 737 O O . VAL A 1 94 ? 10.803 5.815 -16.124 1.00 94.69 94 VAL A O 1
ATOM 740 N N . PRO A 1 95 ? 10.478 7.261 -14.437 1.00 95.31 95 PRO A N 1
ATOM 741 C CA . PRO A 1 95 ? 11.603 8.117 -14.810 1.00 95.31 95 PRO A CA 1
ATOM 742 C C . PRO A 1 95 ? 12.962 7.644 -14.260 1.00 95.31 95 PRO A C 1
ATOM 744 O O . PRO A 1 95 ? 13.964 8.301 -14.534 1.00 95.31 95 PRO A O 1
ATOM 747 N N . GLY A 1 96 ? 13.021 6.548 -13.496 1.00 95.50 96 GLY A N 1
ATOM 748 C CA . GLY A 1 96 ? 14.252 6.053 -12.882 1.00 95.50 96 GLY A CA 1
ATOM 749 C C . GLY A 1 96 ? 15.309 5.639 -13.910 1.00 95.50 96 GLY A C 1
ATOM 750 O O . GLY A 1 96 ? 15.006 4.971 -14.900 1.00 95.50 96 GLY A O 1
ATOM 751 N N . GLU A 1 97 ? 16.571 6.004 -13.666 1.00 95.19 97 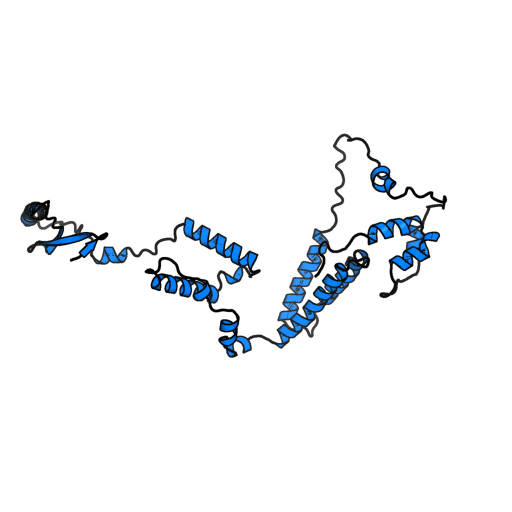GLU A N 1
ATOM 752 C CA . GLU A 1 97 ? 17.668 5.785 -14.620 1.00 95.19 97 GLU A CA 1
ATOM 753 C C . GLU A 1 97 ? 17.828 4.313 -15.018 1.00 95.19 97 GLU A C 1
ATOM 755 O O . GLU A 1 97 ? 18.009 4.003 -16.196 1.00 95.19 97 GLU A O 1
ATOM 760 N N . ASP A 1 98 ? 17.717 3.389 -14.062 1.00 91.88 98 ASP A N 1
ATOM 761 C CA . ASP A 1 98 ? 17.880 1.958 -14.328 1.00 91.88 98 ASP A CA 1
ATOM 762 C C . ASP A 1 98 ? 16.692 1.355 -15.081 1.00 91.88 98 ASP A C 1
ATOM 764 O O . ASP A 1 98 ? 16.881 0.522 -15.972 1.00 91.88 98 ASP A O 1
ATOM 768 N N . PHE A 1 99 ? 15.472 1.832 -14.820 1.00 95.12 99 PHE A N 1
ATOM 769 C CA . PHE A 1 99 ? 14.312 1.455 -15.624 1.00 95.12 99 PHE A CA 1
ATOM 770 C C . PHE A 1 99 ? 14.472 1.941 -17.070 1.00 95.12 99 PHE A C 1
ATOM 772 O O . PHE A 1 99 ? 14.249 1.179 -18.015 1.00 95.12 99 PHE A O 1
ATOM 779 N N . LEU A 1 100 ? 14.953 3.173 -17.268 1.00 94.94 100 LEU A N 1
ATOM 780 C CA . LEU A 1 100 ? 15.251 3.697 -18.602 1.00 94.94 100 LEU A CA 1
ATOM 781 C C . LEU A 1 100 ? 16.346 2.885 -19.309 1.00 94.94 100 LEU A C 1
ATOM 783 O O . LEU A 1 100 ? 16.203 2.604 -20.501 1.00 94.94 100 LEU A O 1
ATOM 787 N N . LYS A 1 101 ? 17.396 2.437 -18.602 1.00 95.50 101 LYS A N 1
ATOM 788 C CA . LYS A 1 101 ? 18.417 1.527 -19.166 1.00 95.50 101 LYS A CA 1
ATOM 789 C C . LYS A 1 101 ? 17.793 0.223 -19.672 1.00 95.50 101 LYS A C 1
ATOM 791 O O . LYS A 1 101 ? 18.130 -0.222 -20.773 1.00 95.50 101 LYS A O 1
ATOM 796 N N . ILE A 1 102 ? 16.855 -0.364 -18.924 1.00 94.00 102 ILE A N 1
ATOM 797 C CA . ILE A 1 102 ? 16.122 -1.567 -19.354 1.00 94.00 102 ILE A CA 1
ATOM 798 C C . ILE A 1 102 ? 15.302 -1.271 -20.615 1.00 94.00 102 ILE A C 1
ATOM 800 O O . ILE A 1 102 ? 15.407 -2.003 -21.600 1.00 94.00 102 ILE A O 1
ATOM 804 N N . VAL A 1 103 ? 14.532 -0.178 -20.626 1.00 94.12 103 VAL A N 1
ATOM 805 C CA . VAL A 1 103 ? 13.708 0.219 -21.783 1.00 94.12 103 VAL A CA 1
ATOM 806 C C . VAL A 1 103 ? 14.567 0.440 -23.030 1.00 94.12 103 VAL A C 1
ATOM 808 O O . VAL A 1 103 ? 14.217 -0.040 -24.111 1.00 94.12 103 VAL A O 1
ATOM 811 N N . HIS A 1 104 ? 15.708 1.118 -22.893 1.00 93.25 104 HIS A N 1
ATOM 812 C CA . HIS A 1 104 ? 16.667 1.296 -23.982 1.00 93.25 104 HIS A CA 1
ATOM 813 C C . HIS A 1 104 ? 17.206 -0.042 -24.490 1.00 93.25 104 HIS A C 1
ATOM 815 O O . HIS A 1 104 ? 17.165 -0.290 -25.695 1.00 93.25 104 HIS A O 1
ATOM 821 N N . THR A 1 105 ? 17.609 -0.934 -23.584 1.00 94.44 105 THR A N 1
ATOM 822 C CA . THR A 1 105 ? 18.128 -2.265 -23.931 1.00 94.44 105 THR A CA 1
ATOM 823 C C . THR A 1 105 ? 17.092 -3.101 -24.685 1.00 94.44 105 THR A C 1
ATOM 825 O O . THR A 1 105 ? 17.405 -3.692 -25.718 1.00 94.44 105 THR A O 1
ATOM 828 N N . ILE A 1 106 ? 15.836 -3.113 -24.225 1.00 91.56 106 ILE A N 1
ATOM 829 C CA . ILE A 1 106 ? 14.733 -3.817 -24.898 1.00 91.56 106 ILE A CA 1
ATOM 830 C C . ILE A 1 106 ? 14.446 -3.195 -26.272 1.00 91.56 106 ILE A C 1
ATOM 832 O O . ILE A 1 106 ? 14.213 -3.917 -27.243 1.00 91.56 106 ILE A O 1
ATOM 836 N N . SER A 1 107 ? 14.479 -1.865 -26.377 1.00 89.69 107 SER A N 1
ATOM 837 C CA . SER A 1 107 ? 14.268 -1.148 -27.640 1.00 89.69 107 SER A CA 1
ATOM 838 C C . SER A 1 107 ? 15.348 -1.482 -28.674 1.00 89.69 107 SER A C 1
ATOM 840 O O . SER A 1 107 ? 15.033 -1.791 -29.827 1.00 89.69 107 SER A O 1
ATOM 842 N N . ASP A 1 108 ? 16.616 -1.496 -28.260 1.00 89.69 108 ASP A N 1
ATOM 843 C CA . ASP A 1 108 ? 17.738 -1.860 -29.126 1.00 89.69 108 ASP A CA 1
ATOM 844 C C . ASP A 1 108 ? 17.706 -3.342 -29.509 1.00 89.69 108 ASP A C 1
ATOM 846 O O . ASP A 1 108 ? 17.887 -3.673 -30.684 1.00 89.69 108 ASP A O 1
ATOM 850 N N . ALA A 1 109 ? 17.358 -4.232 -28.575 1.00 87.69 109 ALA A N 1
ATOM 851 C CA . ALA A 1 109 ? 17.110 -5.637 -28.886 1.00 87.69 109 ALA A CA 1
ATOM 852 C C . ALA A 1 109 ? 15.995 -5.781 -29.940 1.00 87.69 109 ALA A C 1
ATOM 854 O O . ALA A 1 109 ? 16.153 -6.501 -30.927 1.00 87.69 109 ALA A O 1
ATOM 855 N N . GLY A 1 110 ? 14.906 -5.017 -29.808 1.00 87.38 110 GLY A N 1
ATOM 856 C CA . GLY A 1 110 ? 13.821 -4.963 -30.790 1.00 87.38 110 GLY A CA 1
ATOM 857 C C . GLY A 1 110 ? 14.285 -4.586 -32.203 1.00 87.38 110 GLY A C 1
ATOM 858 O O . GLY A 1 110 ? 13.773 -5.131 -33.182 1.00 87.38 110 GLY A O 1
ATOM 859 N N . ARG A 1 111 ? 15.297 -3.718 -32.335 1.00 86.12 111 ARG A N 1
ATOM 860 C CA . ARG A 1 111 ? 15.903 -3.379 -33.639 1.00 86.12 111 ARG A CA 1
ATOM 861 C C . ARG A 1 111 ? 16.658 -4.565 -34.246 1.00 86.12 111 ARG A C 1
ATOM 863 O O . ARG A 1 111 ? 16.559 -4.789 -35.457 1.00 86.12 111 ARG A O 1
ATOM 870 N N . CYS A 1 112 ? 17.352 -5.354 -33.425 1.00 85.38 112 CYS A N 1
ATOM 871 C CA . CYS A 1 112 ? 18.042 -6.578 -33.854 1.00 85.38 112 CYS A CA 1
ATOM 872 C C . CYS A 1 112 ? 17.063 -7.652 -34.360 1.00 85.38 112 CYS A C 1
ATOM 874 O O . CYS A 1 112 ? 17.374 -8.398 -35.290 1.00 85.38 112 CYS A O 1
ATOM 876 N N . PHE A 1 113 ? 15.848 -7.683 -33.812 1.00 81.81 113 PHE A N 1
ATOM 877 C CA . PHE A 1 113 ? 14.783 -8.601 -34.221 1.00 81.81 113 PHE A CA 1
ATOM 878 C C . PHE A 1 113 ? 13.888 -8.062 -35.343 1.00 81.81 113 PHE A C 1
ATOM 880 O O . PHE A 1 113 ? 12.835 -8.633 -35.600 1.00 81.81 113 PHE A O 1
ATOM 887 N N . SER A 1 114 ? 14.290 -7.001 -36.050 1.00 76.44 114 SER A N 1
ATOM 888 C CA . SER A 1 114 ? 13.477 -6.364 -37.106 1.00 76.44 114 SER A CA 1
ATOM 889 C C . SER A 1 114 ? 13.033 -7.300 -38.242 1.00 76.44 114 SER A C 1
ATOM 891 O O . SER A 1 114 ? 12.048 -7.016 -38.919 1.00 76.44 114 SER A O 1
ATOM 893 N N . HIS A 1 115 ? 13.732 -8.419 -38.445 1.00 81.94 115 HIS A N 1
ATOM 894 C CA . HIS A 1 115 ? 13.383 -9.457 -39.417 1.00 81.94 115 HIS A CA 1
ATOM 895 C C . HIS A 1 115 ? 12.321 -10.448 -38.904 1.00 81.94 115 HIS A C 1
ATOM 897 O O . HIS A 1 115 ? 11.713 -11.164 -39.701 1.00 81.94 115 HIS A O 1
ATOM 903 N N . LEU A 1 116 ? 12.089 -10.504 -37.591 1.00 79.06 116 LEU A N 1
ATOM 904 C CA . LEU A 1 116 ? 11.079 -11.354 -36.971 1.00 79.06 116 LEU A CA 1
ATOM 905 C C . LEU A 1 116 ? 9.743 -10.612 -36.938 1.00 79.06 116 LEU A C 1
ATOM 907 O O . LEU A 1 116 ? 9.640 -9.493 -36.445 1.00 79.06 116 LEU A O 1
ATOM 911 N N . ALA A 1 117 ? 8.685 -11.258 -37.429 1.00 76.12 117 ALA A N 1
ATOM 912 C CA . ALA A 1 117 ? 7.349 -10.663 -37.447 1.00 76.12 117 ALA A CA 1
ATOM 913 C C . ALA A 1 117 ? 6.797 -10.400 -36.032 1.00 76.12 117 ALA A C 1
ATOM 915 O O . ALA A 1 117 ? 5.980 -9.496 -35.847 1.00 76.12 117 ALA A O 1
ATOM 916 N N . ARG A 1 118 ? 7.217 -11.202 -35.042 1.00 78.50 118 ARG A N 1
ATOM 917 C CA . ARG A 1 118 ? 6.862 -11.075 -33.623 1.00 78.50 118 ARG A CA 1
ATOM 918 C C . ARG A 1 118 ? 7.991 -11.614 -32.750 1.00 78.50 118 ARG A C 1
ATOM 920 O O . ARG A 1 118 ? 8.554 -12.659 -33.059 1.00 78.50 118 ARG A O 1
ATOM 927 N N . VAL A 1 119 ? 8.267 -10.920 -31.651 1.00 83.81 119 VAL A N 1
ATOM 928 C CA . VAL A 1 119 ? 9.187 -11.364 -30.596 1.00 83.81 119 VAL A CA 1
ATOM 929 C C . VAL A 1 119 ? 8.358 -11.895 -29.430 1.00 83.81 119 VAL A C 1
ATOM 931 O O . VAL A 1 119 ? 7.404 -11.239 -29.006 1.00 83.81 119 VAL A O 1
ATOM 934 N N . ASN A 1 120 ? 8.705 -13.078 -28.921 1.00 86.19 120 ASN A N 1
ATOM 935 C CA . ASN A 1 120 ? 8.109 -13.608 -27.699 1.00 86.19 120 ASN A CA 1
ATOM 936 C C . ASN A 1 120 ? 8.726 -12.894 -26.485 1.00 86.19 120 ASN A C 1
ATOM 938 O O . ASN A 1 120 ? 9.865 -13.160 -26.112 1.00 86.19 120 ASN A O 1
ATOM 942 N N . VAL A 1 121 ? 7.979 -11.971 -25.874 1.00 85.25 121 VAL A N 1
ATOM 943 C CA . VAL A 1 121 ? 8.466 -11.162 -24.740 1.00 85.25 121 VAL A CA 1
ATOM 944 C C . VAL A 1 121 ? 8.804 -12.032 -23.523 1.00 85.25 121 VAL A C 1
ATOM 946 O O . VAL A 1 121 ? 9.752 -11.724 -22.806 1.00 85.25 121 VAL A O 1
ATOM 949 N N . ASN A 1 122 ? 8.104 -13.155 -23.338 1.00 85.94 122 ASN A N 1
ATOM 950 C CA . ASN A 1 122 ? 8.335 -14.071 -22.216 1.00 85.94 122 ASN A CA 1
ATOM 951 C C . ASN A 1 122 ? 9.682 -14.803 -22.307 1.00 85.94 122 ASN A C 1
ATOM 953 O O . ASN A 1 122 ? 10.186 -15.277 -21.296 1.00 85.94 122 ASN A O 1
ATOM 957 N N . GLU A 1 123 ? 10.256 -14.912 -23.507 1.00 87.75 123 GLU A N 1
ATOM 958 C CA . GLU A 1 123 ? 11.601 -15.467 -23.706 1.00 87.75 123 GLU A CA 1
ATOM 959 C C . GLU A 1 123 ? 12.688 -14.390 -23.615 1.00 87.75 123 GLU A C 1
ATOM 961 O O . GLU A 1 123 ? 13.841 -14.702 -23.328 1.00 87.75 123 GLU A O 1
ATOM 966 N N . LEU A 1 124 ? 12.328 -13.124 -23.855 1.00 88.00 124 LEU A N 1
ATOM 967 C CA . LEU A 1 124 ? 13.254 -11.995 -23.793 1.00 88.00 124 LEU A CA 1
ATOM 968 C C . LEU A 1 124 ? 13.531 -11.557 -22.349 1.00 88.00 124 LEU A C 1
ATOM 970 O O . LEU A 1 124 ? 14.660 -11.192 -22.025 1.00 88.00 124 LEU A O 1
ATOM 974 N N . ILE A 1 125 ? 12.504 -11.558 -21.496 1.00 90.44 125 ILE A N 1
ATOM 975 C CA . ILE A 1 125 ? 12.613 -11.108 -20.107 1.00 90.44 125 ILE A C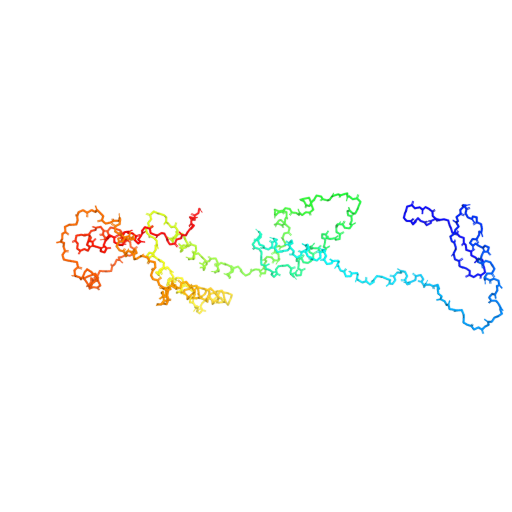A 1
ATOM 976 C C . ILE A 1 125 ? 12.989 -12.304 -19.218 1.00 90.44 125 ILE A C 1
ATOM 978 O O . ILE A 1 125 ? 12.281 -13.312 -19.223 1.00 90.44 125 ILE A O 1
ATOM 982 N N . PRO A 1 126 ? 14.081 -12.226 -18.435 1.00 91.50 126 PRO A N 1
ATOM 983 C CA . PRO A 1 126 ? 14.473 -13.315 -17.551 1.00 91.50 126 PRO A CA 1
ATOM 984 C C . PRO A 1 126 ? 13.440 -13.532 -16.441 1.00 91.50 126 PRO A C 1
ATOM 986 O O . PRO A 1 126 ? 12.847 -12.591 -15.917 1.00 91.50 126 PRO A O 1
ATOM 989 N N . SER A 1 127 ? 13.265 -14.792 -16.035 1.00 91.56 127 SER A N 1
ATOM 990 C CA . SER A 1 127 ? 12.394 -15.130 -14.906 1.00 91.56 127 SER A CA 1
ATOM 991 C C . SER A 1 127 ? 12.897 -14.509 -13.590 1.00 91.56 127 SER A C 1
ATOM 993 O O . SER A 1 127 ? 14.110 -14.318 -13.438 1.00 91.56 127 SER A O 1
ATOM 995 N N . PRO A 1 128 ? 12.022 -14.294 -12.587 1.00 90.56 128 PRO A N 1
ATOM 996 C CA . PRO A 1 128 ? 12.436 -13.806 -11.268 1.00 90.56 128 PRO A CA 1
ATOM 997 C C . PRO A 1 128 ? 13.538 -14.656 -10.617 1.00 90.56 128 PRO A C 1
ATOM 999 O O . PRO A 1 128 ? 14.444 -14.122 -9.984 1.00 90.56 128 PRO A O 1
ATOM 1002 N N . ILE A 1 129 ? 13.515 -15.978 -10.827 1.00 90.44 129 ILE A N 1
ATOM 1003 C CA . ILE A 1 129 ? 14.540 -16.906 -10.321 1.00 90.44 129 ILE A CA 1
ATOM 1004 C C . ILE A 1 129 ? 15.890 -16.634 -10.990 1.00 90.44 129 ILE A C 1
ATOM 1006 O O . ILE A 1 129 ? 16.928 -16.645 -10.329 1.00 90.44 129 ILE A O 1
ATOM 1010 N N . THR A 1 130 ? 15.884 -16.394 -12.302 1.00 91.44 130 THR A N 1
ATOM 1011 C CA . THR A 1 130 ? 17.095 -16.060 -13.055 1.00 91.44 130 THR A CA 1
ATOM 1012 C C . THR A 1 130 ? 17.668 -14.736 -12.577 1.00 91.44 130 THR A C 1
ATOM 1014 O O . THR A 1 130 ? 18.870 -14.669 -12.345 1.00 91.44 130 THR A O 1
ATOM 1017 N N . ILE A 1 131 ? 16.825 -13.717 -12.387 1.00 88.56 131 ILE A N 1
ATOM 1018 C CA . ILE A 1 13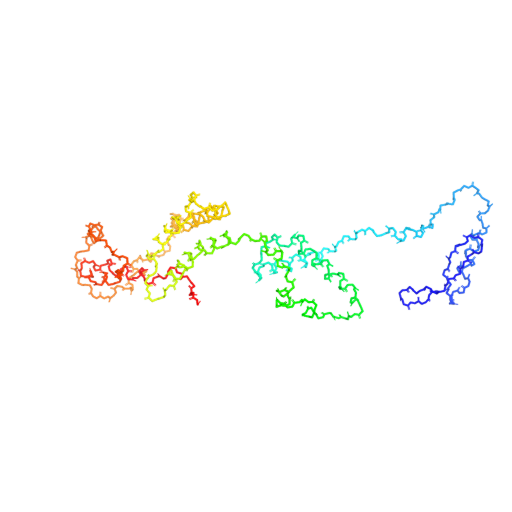1 ? 17.262 -12.421 -11.858 1.00 88.56 131 ILE A CA 1
ATOM 1019 C C . ILE A 1 131 ? 17.905 -12.630 -10.490 1.00 88.56 131 ILE A C 1
ATOM 1021 O O . ILE A 1 131 ? 19.070 -12.298 -10.340 1.00 88.56 131 ILE A O 1
ATOM 1025 N N . ASN A 1 132 ? 17.212 -13.283 -9.551 1.00 85.69 132 ASN A N 1
ATOM 1026 C CA . ASN A 1 132 ? 17.705 -13.514 -8.189 1.00 85.69 132 ASN A CA 1
ATOM 1027 C C . ASN A 1 132 ? 19.081 -14.208 -8.152 1.00 85.69 132 ASN A C 1
ATOM 1029 O O . ASN A 1 132 ? 19.957 -13.828 -7.387 1.00 85.69 132 ASN A O 1
ATOM 1033 N N . ARG A 1 133 ? 19.315 -15.192 -9.029 1.00 86.31 133 ARG A N 1
ATOM 1034 C CA . ARG A 1 133 ? 20.615 -15.885 -9.131 1.00 86.31 133 ARG A CA 1
ATOM 1035 C C . ARG A 1 133 ? 21.749 -15.019 -9.679 1.00 86.31 133 ARG A C 1
ATOM 1037 O O . ARG A 1 133 ? 22.905 -15.378 -9.495 1.00 86.31 133 ARG A O 1
ATOM 1044 N N . ASN A 1 134 ? 21.414 -13.955 -10.400 1.00 85.12 134 ASN A N 1
ATOM 1045 C CA . ASN A 1 134 ? 22.365 -13.046 -11.033 1.00 85.12 134 ASN A CA 1
ATOM 1046 C C . ASN A 1 134 ? 22.379 -11.665 -10.364 1.00 85.12 134 ASN A C 1
ATOM 1048 O O . ASN A 1 134 ? 23.024 -10.757 -10.882 1.00 85.12 134 ASN A O 1
ATOM 1052 N N . VAL A 1 135 ? 21.673 -11.489 -9.240 1.00 83.25 135 VAL A N 1
ATOM 1053 C CA . VAL A 1 135 ? 21.832 -10.288 -8.425 1.00 83.25 135 VAL A CA 1
ATOM 1054 C C . VAL A 1 135 ? 23.224 -10.337 -7.818 1.00 83.25 135 VAL A C 1
ATOM 1056 O O . VAL A 1 135 ? 23.596 -11.308 -7.158 1.00 83.25 135 VAL A O 1
ATOM 1059 N N . ASP A 1 136 ? 23.992 -9.281 -8.055 1.00 77.44 136 ASP A N 1
ATOM 1060 C CA . ASP A 1 136 ? 25.276 -9.109 -7.405 1.00 77.44 136 ASP A CA 1
ATOM 1061 C C . ASP A 1 136 ? 25.048 -8.887 -5.905 1.00 77.44 136 ASP A C 1
ATOM 1063 O O . ASP A 1 136 ? 24.370 -7.939 -5.499 1.00 77.44 136 ASP A O 1
ATOM 1067 N N . LEU A 1 137 ? 25.600 -9.771 -5.074 1.00 69.44 137 LEU A N 1
ATOM 1068 C CA . LEU A 1 137 ? 25.497 -9.678 -3.618 1.00 69.44 137 LEU A CA 1
ATOM 1069 C C . LEU A 1 137 ? 26.093 -8.362 -3.095 1.00 69.44 137 LEU A C 1
ATOM 1071 O O . LEU A 1 137 ? 25.638 -7.876 -2.059 1.00 69.44 137 LEU A O 1
ATOM 1075 N N . GLU A 1 138 ? 27.041 -7.752 -3.817 1.00 69.12 138 GLU A N 1
ATOM 1076 C CA . GLU A 1 138 ? 27.593 -6.438 -3.466 1.00 69.12 138 GLU A CA 1
ATOM 1077 C C . GLU A 1 138 ? 26.550 -5.316 -3.589 1.00 69.12 138 GLU A C 1
ATOM 1079 O O . GLU A 1 138 ? 26.518 -4.411 -2.756 1.00 69.12 138 GLU A O 1
ATOM 1084 N N . SER A 1 139 ? 25.627 -5.406 -4.554 1.00 70.31 139 SER A N 1
ATOM 1085 C CA . SER A 1 139 ? 24.535 -4.430 -4.708 1.00 70.31 139 SER A CA 1
ATOM 1086 C C . SER A 1 139 ? 23.508 -4.504 -3.571 1.00 70.31 139 SER A C 1
ATOM 1088 O O . SER A 1 139 ? 22.946 -3.487 -3.170 1.00 70.31 139 SER A O 1
ATOM 1090 N N . LEU A 1 140 ? 23.309 -5.696 -2.997 1.00 72.69 140 LEU A N 1
ATOM 1091 C CA . LEU A 1 140 ? 22.439 -5.908 -1.836 1.00 72.69 140 LEU A CA 1
ATOM 1092 C C . LEU A 1 140 ? 23.126 -5.564 -0.511 1.00 72.69 140 LEU A C 1
ATOM 1094 O O . LEU A 1 140 ? 22.442 -5.328 0.482 1.00 72.69 140 LEU A O 1
ATOM 1098 N N . ALA A 1 141 ? 24.461 -5.517 -0.479 1.00 73.56 141 ALA A N 1
ATOM 1099 C CA . ALA A 1 141 ? 25.216 -5.141 0.714 1.00 73.56 141 ALA A CA 1
ATOM 1100 C C . ALA A 1 141 ? 25.008 -3.670 1.113 1.00 73.56 141 ALA A C 1
ATOM 1102 O O . ALA A 1 141 ? 25.248 -3.316 2.262 1.00 73.56 141 ALA A O 1
ATOM 1103 N N . ALA A 1 142 ? 24.540 -2.833 0.182 1.00 80.69 142 ALA A N 1
ATOM 1104 C CA . ALA A 1 142 ? 24.194 -1.438 0.438 1.00 80.69 142 ALA A CA 1
ATOM 1105 C C . ALA A 1 142 ? 22.857 -1.257 1.182 1.00 80.69 142 ALA A C 1
ATOM 1107 O O . ALA A 1 142 ? 22.560 -0.148 1.622 1.00 80.69 142 ALA A O 1
ATOM 1108 N N . ILE A 1 143 ? 22.040 -2.311 1.311 1.00 84.38 143 ILE A N 1
ATOM 1109 C CA . ILE A 1 143 ? 20.788 -2.246 2.069 1.00 84.38 143 ILE A CA 1
ATOM 1110 C C . ILE A 1 143 ? 21.119 -2.278 3.559 1.00 84.38 143 ILE A C 1
ATOM 1112 O O . ILE A 1 143 ? 21.738 -3.227 4.046 1.00 84.38 143 ILE A O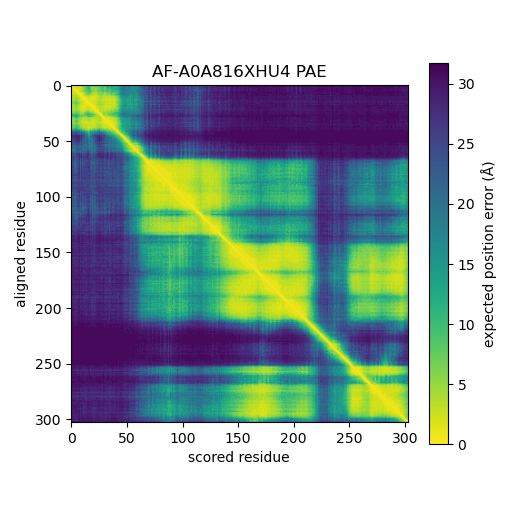 1
ATOM 1116 N N . ASP A 1 144 ? 20.655 -1.262 4.279 1.00 88.50 144 ASP A N 1
ATOM 1117 C CA . ASP A 1 144 ? 20.725 -1.214 5.733 1.00 88.50 144 ASP A CA 1
ATOM 1118 C C . ASP A 1 144 ? 19.787 -2.275 6.331 1.00 88.50 144 ASP A C 1
ATOM 1120 O O . ASP A 1 144 ? 18.559 -2.152 6.304 1.00 88.50 144 ASP A O 1
ATOM 1124 N N . LYS A 1 145 ? 20.384 -3.372 6.803 1.00 88.69 145 LYS A N 1
ATOM 1125 C CA . LYS A 1 145 ? 19.655 -4.512 7.367 1.00 88.69 145 LYS A CA 1
ATOM 1126 C C . LYS A 1 145 ? 19.027 -4.177 8.710 1.00 88.69 145 LYS A C 1
ATOM 1128 O O . LYS A 1 145 ? 17.949 -4.695 8.990 1.00 88.69 145 LYS A O 1
ATOM 1133 N N . ASP A 1 146 ? 19.684 -3.330 9.494 1.00 89.38 146 ASP A N 1
ATOM 1134 C CA . ASP A 1 146 ? 19.225 -2.967 10.828 1.00 89.38 146 ASP A CA 1
ATOM 1135 C C . ASP A 1 146 ? 17.980 -2.082 10.697 1.00 89.38 146 ASP A C 1
ATOM 1137 O O . ASP A 1 146 ? 16.943 -2.392 11.283 1.00 89.38 146 ASP A O 1
ATOM 1141 N N . LEU A 1 147 ? 18.023 -1.080 9.807 1.00 91.88 147 LEU A N 1
ATOM 1142 C CA . LEU A 1 147 ? 16.849 -0.272 9.458 1.00 91.88 147 LEU A CA 1
ATOM 1143 C C . LEU A 1 147 ? 15.708 -1.131 8.891 1.00 91.88 147 LEU A C 1
ATOM 1145 O O . LEU A 1 147 ? 14.544 -0.922 9.230 1.00 91.88 147 LEU A O 1
ATOM 1149 N N . LEU A 1 148 ? 16.010 -2.099 8.018 1.00 90.75 148 LEU A N 1
ATOM 1150 C CA . LEU A 1 148 ? 14.984 -2.979 7.451 1.00 90.75 148 LEU A CA 1
ATOM 1151 C C . LEU A 1 148 ? 14.292 -3.818 8.534 1.00 90.75 148 LEU A C 1
ATOM 1153 O O . LEU A 1 148 ? 13.066 -3.943 8.521 1.00 90.75 148 LEU A O 1
ATOM 1157 N N . GLU A 1 149 ? 15.057 -4.388 9.464 1.00 92.81 149 GLU A N 1
ATOM 1158 C CA . GLU A 1 149 ? 14.506 -5.146 10.588 1.00 92.81 149 GLU A CA 1
ATOM 1159 C C . GLU A 1 149 ? 13.651 -4.252 11.497 1.00 92.81 149 GLU A C 1
ATOM 1161 O O . GLU A 1 149 ? 12.534 -4.633 11.861 1.00 92.81 149 GLU A O 1
ATOM 1166 N N . GLU A 1 150 ? 14.117 -3.036 11.776 1.00 93.31 150 GLU A N 1
ATOM 1167 C CA . GLU A 1 150 ? 13.387 -2.028 12.545 1.00 93.31 150 GLU A CA 1
ATOM 1168 C C . GLU A 1 150 ? 12.042 -1.670 11.888 1.00 93.31 150 GLU A C 1
ATOM 1170 O O . GLU A 1 150 ? 10.997 -1.681 12.545 1.00 93.31 150 GLU A O 1
ATOM 1175 N N . LEU A 1 151 ? 12.033 -1.449 10.568 1.00 94.06 151 LEU A N 1
ATOM 1176 C CA . LEU A 1 151 ? 10.818 -1.187 9.791 1.00 94.06 151 LEU A CA 1
ATOM 1177 C C . LEU A 1 151 ? 9.860 -2.383 9.801 1.00 94.06 151 LEU A C 1
ATOM 1179 O O . LEU A 1 151 ? 8.648 -2.206 9.950 1.00 94.06 151 LEU A O 1
ATOM 1183 N N . CYS A 1 152 ? 10.376 -3.608 9.677 1.00 93.00 152 CYS A N 1
ATOM 1184 C CA . CYS A 1 152 ? 9.555 -4.811 9.781 1.00 93.00 152 CYS A CA 1
ATOM 1185 C C . CYS A 1 152 ? 8.901 -4.933 11.162 1.00 93.00 152 CYS A C 1
ATOM 1187 O O . CYS A 1 152 ? 7.729 -5.302 11.251 1.00 93.00 152 CYS A O 1
ATOM 1189 N N . ILE A 1 153 ? 9.630 -4.625 12.237 1.00 93.56 153 ILE A N 1
ATOM 1190 C CA . ILE A 1 153 ? 9.083 -4.619 13.600 1.00 93.56 153 ILE A CA 1
ATOM 1191 C C . ILE A 1 153 ? 8.025 -3.522 13.742 1.00 93.56 153 ILE A C 1
ATOM 1193 O O . ILE A 1 153 ? 6.941 -3.789 14.261 1.00 93.56 153 ILE A O 1
ATOM 1197 N N . PHE A 1 154 ? 8.300 -2.323 13.230 1.00 94.56 154 PHE A N 1
ATOM 1198 C CA . PHE A 1 154 ? 7.374 -1.196 13.270 1.00 94.56 154 PHE A CA 1
ATOM 1199 C C . PHE A 1 154 ? 6.036 -1.514 12.580 1.00 94.56 154 PHE A C 1
ATOM 1201 O O . PHE A 1 154 ? 4.977 -1.269 13.159 1.00 94.56 154 PHE A O 1
ATOM 1208 N N . ILE A 1 155 ? 6.064 -2.117 11.386 1.00 94.50 155 ILE A N 1
ATOM 1209 C CA . ILE A 1 155 ? 4.854 -2.401 10.594 1.00 94.50 155 ILE A CA 1
ATOM 1210 C C . ILE A 1 155 ? 3.982 -3.508 11.217 1.00 94.50 155 ILE A C 1
ATOM 1212 O O . ILE A 1 155 ? 2.763 -3.495 11.037 1.00 94.50 155 ILE A O 1
ATOM 1216 N N . LYS A 1 156 ? 4.549 -4.434 12.004 1.00 93.75 156 LYS A N 1
ATOM 1217 C CA . LYS A 1 156 ? 3.791 -5.555 12.604 1.00 93.75 156 LYS A CA 1
ATOM 1218 C C . LYS A 1 156 ? 2.593 -5.122 13.449 1.00 93.75 156 LYS A C 1
ATOM 1220 O O . LYS A 1 156 ? 1.603 -5.846 13.492 1.00 93.75 156 LYS A O 1
ATOM 1225 N N . LEU A 1 157 ? 2.653 -3.967 14.113 1.00 93.12 157 LEU A N 1
ATOM 1226 C CA . LEU A 1 157 ? 1.524 -3.499 14.922 1.00 93.12 157 LEU A CA 1
ATOM 1227 C C . LEU A 1 157 ? 0.314 -3.113 14.055 1.00 93.12 157 LEU A C 1
ATOM 1229 O O . LEU A 1 157 ? -0.827 -3.320 14.457 1.00 93.12 157 LEU A O 1
ATOM 1233 N N . PHE A 1 158 ? 0.554 -2.607 12.844 1.00 93.19 158 PHE A N 1
ATOM 1234 C CA . PHE A 1 158 ? -0.508 -2.282 11.890 1.00 93.19 158 PHE A CA 1
ATOM 1235 C C . PHE A 1 158 ? -1.167 -3.546 11.343 1.00 93.19 158 PHE A C 1
ATOM 1237 O O . PHE A 1 158 ? -2.386 -3.594 11.228 1.00 93.19 158 PHE A O 1
ATOM 1244 N N . ASP A 1 159 ? -0.377 -4.586 11.076 1.00 92.44 159 ASP A N 1
ATOM 1245 C CA . ASP A 1 159 ? -0.899 -5.899 10.691 1.00 92.44 159 ASP A CA 1
ATOM 1246 C C . ASP A 1 159 ? -1.790 -6.493 11.797 1.00 92.44 159 ASP A C 1
ATOM 1248 O O . ASP A 1 159 ? -2.917 -6.921 11.551 1.00 92.44 159 ASP A O 1
ATOM 1252 N N . GLN A 1 160 ? -1.347 -6.420 13.055 1.00 92.38 160 GLN A N 1
ATOM 1253 C CA . GLN A 1 160 ? -2.162 -6.834 14.201 1.00 92.38 160 GLN A CA 1
ATOM 1254 C C . GLN A 1 160 ? -3.459 -6.023 14.318 1.00 92.38 160 GLN A C 1
ATOM 1256 O O . GLN A 1 160 ? -4.516 -6.606 14.551 1.00 92.38 160 GLN A O 1
ATOM 1261 N N . ALA A 1 161 ? -3.397 -4.704 14.128 1.00 91.94 161 ALA A N 1
ATOM 1262 C CA . ALA A 1 161 ? -4.567 -3.831 14.146 1.00 91.94 161 ALA A CA 1
ATOM 1263 C C . ALA A 1 161 ? -5.574 -4.177 13.036 1.00 91.94 161 ALA A C 1
ATOM 1265 O O . ALA A 1 161 ? -6.775 -4.240 13.297 1.00 91.94 161 ALA A O 1
ATOM 1266 N N . ILE A 1 162 ? -5.096 -4.444 11.817 1.00 91.25 162 ILE A N 1
ATOM 1267 C CA . ILE A 1 162 ? -5.933 -4.849 10.678 1.00 91.25 162 ILE A CA 1
ATOM 1268 C C . ILE A 1 162 ? -6.646 -6.170 10.980 1.00 91.25 162 ILE A C 1
ATOM 1270 O O . ILE A 1 162 ? -7.863 -6.261 10.807 1.00 91.25 162 ILE A O 1
ATOM 1274 N N . ASN A 1 163 ? -5.908 -7.161 11.485 1.00 90.69 163 ASN A N 1
ATOM 1275 C CA . ASN A 1 163 ? -6.460 -8.465 11.848 1.00 90.69 163 ASN A CA 1
ATOM 1276 C C . ASN A 1 163 ? -7.505 -8.357 12.970 1.00 90.69 163 ASN A C 1
ATOM 1278 O O . ASN A 1 163 ? -8.551 -8.993 12.895 1.00 90.69 163 ASN A O 1
ATOM 1282 N N . GLN A 1 164 ? -7.261 -7.520 13.985 1.00 90.06 164 GLN A N 1
ATOM 1283 C CA . GLN A 1 164 ? -8.218 -7.298 15.076 1.00 90.06 164 GLN A CA 1
ATOM 1284 C C . GLN A 1 164 ? -9.501 -6.606 14.600 1.00 90.06 164 GLN A C 1
ATOM 1286 O O . GLN A 1 164 ? -10.596 -7.036 14.952 1.00 90.06 164 GLN A O 1
ATOM 1291 N N . LEU A 1 165 ? -9.390 -5.562 13.772 1.00 90.56 165 LEU A N 1
ATOM 1292 C CA . LEU A 1 165 ? -10.557 -4.823 13.272 1.00 90.56 165 LEU A CA 1
ATOM 1293 C C . LEU A 1 165 ? -11.385 -5.603 12.242 1.00 90.56 165 LEU A C 1
ATOM 1295 O O . LEU A 1 165 ? -12.554 -5.273 12.019 1.00 90.56 165 LEU A O 1
ATOM 1299 N N . SER A 1 166 ? -10.788 -6.627 11.635 1.00 90.19 166 SER A N 1
ATOM 1300 C CA . SER A 1 166 ? -11.419 -7.466 10.613 1.00 90.19 166 SER A CA 1
ATOM 1301 C C . SER A 1 166 ? -11.951 -8.801 11.149 1.00 90.19 166 SER A C 1
ATOM 1303 O O . SER A 1 166 ? -12.403 -9.618 10.352 1.00 90.19 166 SER A O 1
ATOM 1305 N N . ASP A 1 167 ? -11.914 -9.042 12.466 1.00 86.88 167 ASP A N 1
ATOM 1306 C CA . ASP A 1 167 ? -12.498 -10.249 13.069 1.00 86.88 167 ASP A CA 1
ATOM 1307 C C . ASP A 1 167 ? -14.030 -10.239 12.918 1.00 86.88 167 ASP A C 1
ATOM 1309 O O . ASP A 1 167 ? -14.708 -9.300 13.329 1.00 86.88 167 ASP A O 1
ATOM 1313 N N . GLU A 1 168 ? -14.589 -11.295 12.330 1.00 84.00 168 GLU A N 1
ATOM 1314 C CA . GLU A 1 168 ? -16.036 -11.444 12.126 1.00 84.00 168 GLU A CA 1
ATOM 1315 C C . GLU A 1 168 ? -16.745 -12.115 13.311 1.00 84.00 168 GLU A C 1
ATOM 1317 O O . GLU A 1 168 ? -17.972 -12.073 13.418 1.00 84.00 168 GLU A O 1
ATOM 1322 N N . ASN A 1 169 ? -15.995 -12.761 14.207 1.00 86.50 169 ASN A N 1
ATOM 1323 C CA . ASN A 1 169 ? -16.564 -13.556 15.298 1.00 86.50 169 ASN A CA 1
ATOM 1324 C C . ASN A 1 169 ? -16.789 -12.741 16.574 1.00 86.50 169 ASN A C 1
ATOM 1326 O O . ASN A 1 169 ? -17.322 -13.267 17.556 1.00 86.50 169 ASN A O 1
ATOM 1330 N N . LYS A 1 170 ? -16.345 -11.482 16.595 1.00 86.69 170 LYS A N 1
ATOM 1331 C CA . LYS A 1 170 ? -16.416 -10.592 17.755 1.00 86.69 170 LYS A CA 1
ATOM 1332 C C . LYS A 1 170 ? -16.752 -9.174 17.305 1.00 86.69 170 LYS A C 1
ATOM 1334 O O . LYS A 1 170 ? -16.395 -8.796 16.196 1.00 86.69 170 LYS A O 1
ATOM 1339 N N . PRO A 1 171 ? -17.385 -8.352 18.155 1.00 88.69 171 PRO A N 1
ATOM 1340 C CA . PRO A 1 171 ? -17.564 -6.942 17.840 1.00 88.69 171 PRO A CA 1
ATOM 1341 C C . PRO A 1 171 ? -16.217 -6.247 17.664 1.00 88.69 171 PRO A C 1
ATOM 1343 O O . PRO A 1 171 ? -15.356 -6.356 18.534 1.00 88.69 171 PRO A O 1
ATOM 1346 N N . THR A 1 172 ? -16.048 -5.479 16.593 1.00 91.62 172 THR A N 1
ATOM 1347 C CA . THR A 1 172 ? -14.780 -4.777 16.325 1.00 91.62 172 THR A CA 1
ATOM 1348 C C . THR A 1 172 ? -14.916 -3.256 16.326 1.00 91.62 172 THR A C 1
ATOM 1350 O O . THR A 1 172 ? -13.942 -2.552 16.585 1.00 91.62 172 THR A O 1
ATOM 1353 N N . ILE A 1 173 ? -16.127 -2.708 16.146 1.00 89.56 173 ILE A N 1
ATOM 1354 C CA . ILE A 1 173 ? -16.349 -1.250 16.079 1.00 89.56 173 ILE A CA 1
ATOM 1355 C C . ILE A 1 173 ? -15.901 -0.499 17.340 1.00 89.56 173 ILE A C 1
ATOM 1357 O O . ILE A 1 173 ? -15.359 0.602 17.253 1.00 89.56 173 ILE A O 1
ATOM 1361 N N . HIS A 1 174 ? -16.065 -1.102 18.519 1.00 87.56 174 HIS A N 1
ATOM 1362 C CA . HIS A 1 174 ? -15.640 -0.501 19.785 1.00 87.56 174 HIS A CA 1
ATOM 1363 C C . HIS A 1 174 ? -14.113 -0.434 19.926 1.00 87.56 174 HIS A C 1
ATOM 1365 O O . HIS A 1 174 ? -13.608 0.379 20.698 1.00 87.56 174 HIS A O 1
ATOM 1371 N N . GLN A 1 175 ? -13.378 -1.257 19.172 1.00 89.25 175 GLN A N 1
ATOM 1372 C CA . GLN A 1 175 ? -11.917 -1.323 19.206 1.00 89.25 175 GLN A CA 1
ATOM 1373 C C . GLN A 1 175 ? -11.260 -0.266 18.316 1.00 89.25 175 GLN A C 1
ATOM 1375 O O . GLN A 1 175 ? -10.077 0.011 18.491 1.00 89.25 175 GLN A O 1
ATOM 1380 N N . VAL A 1 176 ? -12.010 0.380 17.414 1.00 89.12 176 VAL A N 1
ATOM 1381 C CA . VAL A 1 176 ? -11.476 1.392 16.487 1.00 89.12 176 VAL A CA 1
ATOM 1382 C C . VAL A 1 176 ? -10.763 2.521 17.227 1.00 89.12 176 VAL A C 1
ATOM 1384 O O . VAL A 1 176 ? -9.643 2.867 16.868 1.00 89.12 176 VAL A O 1
ATOM 1387 N N . ILE A 1 177 ? -11.379 3.083 18.272 1.00 87.50 177 ILE A N 1
ATOM 1388 C CA . ILE A 1 177 ? -10.786 4.194 19.033 1.00 87.50 177 ILE A CA 1
ATOM 1389 C C . ILE A 1 177 ? -9.541 3.737 19.823 1.00 87.50 177 ILE A C 1
ATOM 1391 O O . ILE A 1 177 ? -8.498 4.377 19.671 1.00 87.50 177 ILE A O 1
ATOM 1395 N N . PRO A 1 178 ? -9.585 2.646 20.619 1.00 89.50 178 PRO A N 1
ATOM 1396 C CA . PRO A 1 178 ? -8.397 2.115 21.290 1.00 89.50 178 PRO A CA 1
ATOM 1397 C C . PRO A 1 178 ? -7.241 1.783 20.342 1.00 89.50 178 PRO A C 1
ATOM 1399 O O . PRO A 1 178 ? -6.109 2.196 20.592 1.00 89.50 178 PRO A O 1
ATOM 1402 N N . ILE A 1 179 ? -7.518 1.085 19.236 1.00 90.25 179 ILE A N 1
ATOM 1403 C CA . ILE A 1 179 ? -6.502 0.702 18.249 1.00 90.25 179 ILE A CA 1
ATOM 1404 C C . ILE A 1 179 ? -5.920 1.943 17.577 1.00 90.25 179 ILE A C 1
ATOM 1406 O O . ILE A 1 179 ? -4.709 2.045 17.418 1.00 90.25 179 ILE A O 1
ATOM 1410 N N . LEU A 1 180 ? -6.749 2.926 17.236 1.00 88.75 180 LEU A N 1
ATOM 1411 C CA . LEU A 1 180 ? -6.268 4.186 16.684 1.00 88.75 180 LEU A CA 1
ATOM 1412 C C . LEU A 1 180 ? -5.308 4.897 17.645 1.00 88.75 180 LEU A C 1
ATOM 1414 O O . LEU A 1 180 ? -4.237 5.329 17.223 1.00 88.75 180 LEU A O 1
ATOM 1418 N N . GLN A 1 181 ? -5.657 4.989 18.930 1.00 88.75 181 GLN A N 1
ATOM 1419 C CA . GLN A 1 181 ? -4.774 5.586 19.932 1.00 88.75 181 GLN A CA 1
ATOM 1420 C C . GLN A 1 181 ? -3.471 4.789 20.081 1.00 88.75 181 GLN A C 1
ATOM 1422 O O . GLN A 1 181 ? -2.397 5.383 20.162 1.00 88.75 181 GLN A O 1
ATOM 1427 N N . LEU A 1 182 ? -3.552 3.456 20.071 1.00 91.38 182 LEU A N 1
ATOM 1428 C CA . LEU A 1 182 ? -2.390 2.569 20.099 1.00 91.38 182 LEU A CA 1
ATOM 1429 C C . LEU A 1 182 ? -1.453 2.832 18.910 1.00 91.38 182 LEU A C 1
ATOM 1431 O O . LEU A 1 182 ? -0.246 2.961 19.101 1.00 91.38 182 LEU A O 1
ATOM 1435 N N . LEU A 1 183 ? -2.001 2.966 17.699 1.00 92.06 183 LEU A N 1
ATOM 1436 C CA . LEU A 1 183 ? -1.227 3.259 16.492 1.00 92.06 183 LEU A CA 1
ATOM 1437 C C . LEU A 1 183 ? -0.602 4.659 16.529 1.00 92.06 183 LEU A C 1
ATOM 1439 O O . LEU A 1 183 ? 0.542 4.815 16.108 1.00 92.06 183 LEU A O 1
ATOM 1443 N N . ILE A 1 184 ? -1.312 5.665 17.053 1.00 90.31 184 ILE A N 1
ATOM 1444 C CA . ILE A 1 184 ? -0.764 7.019 17.240 1.00 90.31 184 ILE A CA 1
ATOM 1445 C C . ILE A 1 184 ? 0.434 6.977 18.189 1.00 90.31 184 ILE A C 1
ATOM 1447 O O . ILE A 1 184 ? 1.498 7.482 17.838 1.00 90.31 184 ILE A O 1
ATOM 1451 N N . ASN A 1 185 ? 0.281 6.326 19.345 1.00 91.88 185 ASN A N 1
ATOM 1452 C CA . ASN A 1 185 ? 1.358 6.187 20.326 1.00 91.88 185 ASN A CA 1
ATOM 1453 C C . ASN A 1 185 ? 2.559 5.437 19.729 1.00 91.88 185 ASN A C 1
ATOM 1455 O O . ASN A 1 185 ? 3.707 5.794 19.966 1.00 91.88 185 ASN A O 1
ATOM 1459 N N . HIS A 1 186 ? 2.308 4.419 18.904 1.00 93.25 186 HIS A N 1
ATOM 1460 C CA . HIS A 1 186 ? 3.363 3.665 18.219 1.00 93.25 186 HIS A CA 1
ATOM 1461 C C . HIS A 1 186 ? 4.128 4.490 17.173 1.00 93.25 186 HIS A C 1
ATOM 1463 O O . HIS A 1 186 ? 5.282 4.193 16.863 1.00 93.25 186 HIS A O 1
ATOM 1469 N N . CYS A 1 187 ? 3.511 5.548 16.642 1.00 93.50 187 CYS A N 1
ATOM 1470 C CA . CYS A 1 187 ? 4.170 6.489 15.738 1.00 93.50 187 CYS A CA 1
ATOM 1471 C C . CYS A 1 187 ? 4.969 7.579 16.471 1.00 93.50 187 CYS A C 1
ATOM 1473 O O . CYS A 1 187 ? 5.577 8.419 15.806 1.00 93.50 187 CYS A O 1
ATOM 1475 N N . GLU A 1 188 ? 4.990 7.602 17.808 1.00 93.31 188 GLU A N 1
ATOM 1476 C CA . GLU A 1 188 ? 5.821 8.551 18.545 1.00 93.31 188 GLU A CA 1
ATOM 1477 C C . GLU A 1 188 ? 7.310 8.285 18.281 1.00 93.31 188 GLU A C 1
ATOM 1479 O O . GLU A 1 188 ? 7.805 7.152 18.338 1.00 93.31 188 GLU A O 1
ATOM 1484 N N . ILE A 1 189 ? 8.022 9.364 17.954 1.00 93.19 189 ILE A N 1
ATOM 1485 C CA . ILE A 1 189 ? 9.458 9.328 17.689 1.00 93.19 189 ILE A CA 1
ATOM 1486 C C . ILE A 1 189 ? 10.198 9.169 19.015 1.00 93.19 189 ILE A C 1
ATOM 1488 O O . ILE A 1 189 ? 10.054 9.993 19.922 1.00 93.19 189 ILE A O 1
ATOM 1492 N N . THR A 1 190 ? 11.030 8.137 19.098 1.00 92.50 190 THR A N 1
ATOM 1493 C CA . THR A 1 190 ? 11.912 7.889 20.236 1.00 92.50 190 THR A CA 1
ATOM 1494 C C . THR A 1 190 ? 13.349 8.293 19.907 1.00 92.50 190 THR A C 1
ATOM 1496 O O . THR A 1 190 ? 13.722 8.488 18.748 1.00 92.50 190 THR A O 1
ATOM 1499 N N . LEU A 1 191 ? 14.174 8.464 20.944 1.00 90.50 191 LEU A N 1
ATOM 1500 C CA . LEU A 1 191 ? 15.594 8.789 20.767 1.00 90.50 191 LEU A CA 1
ATOM 1501 C C . LEU A 1 191 ? 16.392 7.621 20.172 1.00 90.50 191 LEU A C 1
ATOM 1503 O O . LEU A 1 191 ? 17.411 7.869 19.530 1.00 90.50 191 LEU A O 1
ATOM 1507 N N . ASP A 1 192 ? 15.911 6.393 20.375 1.00 91.00 192 ASP A N 1
ATOM 1508 C CA . ASP A 1 192 ? 16.558 5.157 19.931 1.00 91.00 192 ASP A CA 1
ATOM 1509 C C . ASP A 1 192 ? 16.229 4.811 18.470 1.00 91.00 192 ASP A C 1
ATOM 1511 O O . ASP A 1 192 ? 16.900 3.967 17.883 1.00 91.00 192 ASP A O 1
ATOM 1515 N N . ASP A 1 193 ? 15.234 5.478 17.873 1.00 91.62 193 ASP A N 1
ATOM 1516 C CA . ASP A 1 193 ? 14.845 5.248 16.482 1.00 91.62 193 ASP A CA 1
ATOM 1517 C C . ASP A 1 193 ? 15.971 5.665 15.518 1.00 91.62 193 ASP A C 1
ATOM 1519 O O . ASP A 1 193 ? 16.576 6.744 15.658 1.00 91.62 193 AS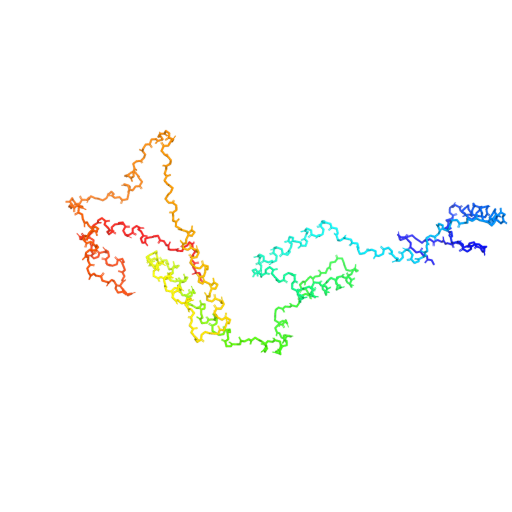P A O 1
ATOM 1523 N N . SER A 1 194 ? 16.197 4.865 14.475 1.00 92.56 194 SER A N 1
ATOM 1524 C CA . SER A 1 194 ? 17.053 5.275 13.357 1.00 92.56 194 SER A CA 1
ATOM 1525 C C . SER A 1 194 ? 16.457 6.464 12.591 1.00 92.56 194 SER A C 1
ATOM 1527 O O . SER A 1 194 ? 15.248 6.700 12.601 1.00 92.56 194 SER A O 1
ATOM 1529 N N . ASP A 1 195 ? 17.293 7.228 11.883 1.00 92.50 195 ASP A N 1
ATOM 1530 C CA . ASP A 1 195 ? 16.821 8.395 11.121 1.00 92.50 195 ASP A CA 1
ATOM 1531 C C . ASP A 1 195 ? 15.782 8.004 10.055 1.00 92.50 195 ASP A C 1
ATOM 1533 O O . ASP A 1 195 ? 14.764 8.679 9.904 1.00 92.50 195 ASP A O 1
ATOM 1537 N N . GLY A 1 196 ? 15.974 6.855 9.395 1.00 89.69 196 GLY A N 1
ATOM 1538 C CA . GLY A 1 196 ? 15.000 6.315 8.447 1.00 89.69 196 GLY A CA 1
ATOM 1539 C C . GLY A 1 196 ? 13.669 5.944 9.106 1.00 89.69 196 GLY A C 1
ATOM 1540 O O . GLY A 1 196 ? 12.609 6.229 8.543 1.00 89.69 196 GLY A O 1
ATOM 1541 N N . LEU A 1 197 ? 13.689 5.360 10.312 1.00 93.44 197 LEU A N 1
ATOM 1542 C CA . LEU A 1 197 ? 12.451 5.060 11.033 1.00 93.44 197 LEU A CA 1
ATOM 1543 C C . LEU A 1 197 ? 11.732 6.337 11.482 1.00 93.44 197 LEU A C 1
ATOM 1545 O O . LEU A 1 197 ? 10.505 6.397 11.393 1.00 93.44 197 LEU A O 1
ATOM 1549 N N . LYS A 1 198 ? 12.463 7.365 11.926 1.00 93.94 198 LYS A N 1
ATOM 1550 C CA . LYS A 1 198 ? 11.873 8.657 12.323 1.00 93.94 198 LYS A CA 1
ATOM 1551 C C . LYS A 1 198 ? 11.083 9.289 11.183 1.00 93.94 198 LYS A C 1
ATOM 1553 O O . LYS A 1 198 ? 9.955 9.735 11.405 1.00 93.94 198 LYS A O 1
ATOM 1558 N N . ASP A 1 199 ? 11.640 9.275 9.974 1.00 92.31 199 ASP A N 1
ATOM 1559 C CA . ASP A 1 199 ? 10.970 9.795 8.779 1.00 92.31 199 ASP A CA 1
ATOM 1560 C C . ASP A 1 199 ? 9.673 9.028 8.484 1.00 92.31 199 ASP A C 1
ATOM 1562 O O . ASP A 1 199 ? 8.623 9.633 8.235 1.00 92.31 199 ASP A O 1
ATOM 1566 N N . VAL A 1 200 ? 9.715 7.694 8.580 1.00 93.19 200 VAL A N 1
ATOM 1567 C CA . VAL A 1 200 ? 8.537 6.835 8.382 1.00 93.19 200 VAL A CA 1
ATOM 1568 C C . VAL A 1 200 ? 7.483 7.080 9.462 1.00 93.19 200 VAL A C 1
ATOM 1570 O O . VAL A 1 200 ? 6.320 7.306 9.127 1.00 93.19 200 VAL A O 1
ATOM 1573 N N . LYS A 1 201 ? 7.863 7.095 10.743 1.00 94.69 201 LYS A N 1
ATOM 1574 C CA . LYS A 1 201 ? 6.957 7.381 11.865 1.00 94.69 201 LYS A CA 1
ATOM 1575 C C . LYS A 1 201 ? 6.282 8.737 11.714 1.00 94.69 201 LYS A C 1
ATOM 1577 O O . LYS A 1 201 ? 5.063 8.832 11.848 1.00 94.69 201 LYS A O 1
ATOM 1582 N N . HIS A 1 202 ? 7.049 9.768 11.369 1.00 92.50 202 HIS A N 1
ATOM 1583 C CA . HIS A 1 202 ? 6.520 11.105 11.132 1.00 92.50 202 HIS A CA 1
ATOM 1584 C C . HIS A 1 202 ? 5.500 11.115 9.985 1.00 92.50 202 HIS A C 1
ATOM 1586 O O . HIS A 1 202 ? 4.405 11.663 10.133 1.00 92.50 202 HIS A O 1
ATOM 1592 N N . PHE A 1 203 ? 5.822 10.477 8.856 1.00 92.06 203 PHE A N 1
ATOM 1593 C CA . PHE A 1 203 ? 4.903 10.367 7.723 1.00 92.06 203 PHE A CA 1
ATOM 1594 C C . PHE A 1 203 ? 3.615 9.617 8.095 1.00 92.06 203 PHE 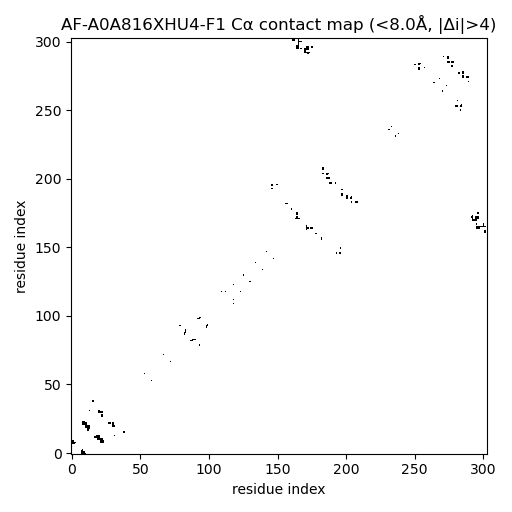A C 1
ATOM 1596 O O . PHE A 1 203 ? 2.513 10.104 7.834 1.00 92.06 203 PHE A O 1
ATOM 1603 N N . VAL A 1 204 ? 3.731 8.458 8.748 1.00 91.31 204 VAL A N 1
ATOM 1604 C CA . VAL A 1 204 ? 2.573 7.644 9.140 1.00 91.31 204 VAL A CA 1
ATOM 1605 C C . VAL A 1 204 ? 1.709 8.377 10.167 1.00 91.31 204 VAL A C 1
ATOM 1607 O O . VAL A 1 204 ? 0.490 8.414 10.000 1.00 91.31 204 VAL A O 1
ATOM 1610 N N . ALA A 1 205 ? 2.305 9.047 11.159 1.00 89.25 205 ALA A N 1
ATOM 1611 C CA . ALA A 1 205 ? 1.574 9.859 12.134 1.00 89.25 205 ALA A CA 1
ATOM 1612 C C . ALA A 1 205 ? 0.717 10.938 11.454 1.00 89.25 205 ALA A C 1
ATOM 1614 O O . ALA A 1 205 ? -0.447 11.138 11.821 1.00 89.25 205 ALA A O 1
ATOM 1615 N N . GLN A 1 206 ? 1.262 11.608 10.432 1.00 87.50 206 GLN A N 1
ATOM 1616 C CA . GLN A 1 206 ? 0.516 12.592 9.649 1.00 87.50 206 GLN A CA 1
ATOM 1617 C C . GLN A 1 206 ? -0.664 11.953 8.911 1.00 87.50 206 GLN A C 1
ATOM 1619 O O . GLN A 1 206 ? -1.777 12.478 8.967 1.00 87.50 206 GLN A O 1
ATOM 1624 N N . VAL A 1 207 ? -0.447 10.817 8.242 1.00 86.94 207 VAL A N 1
ATOM 1625 C CA . VAL A 1 207 ? -1.504 10.103 7.506 1.00 86.94 207 VAL A CA 1
ATOM 1626 C C . VAL A 1 207 ? -2.621 9.649 8.449 1.00 86.94 207 VAL A C 1
ATOM 1628 O O . VAL A 1 207 ? -3.793 9.927 8.181 1.00 86.94 207 VAL A O 1
ATOM 1631 N N . VAL A 1 208 ? -2.267 9.017 9.572 1.00 83.50 208 VAL A N 1
ATOM 1632 C CA . VAL A 1 208 ? -3.222 8.525 10.575 1.00 83.50 208 VAL A CA 1
ATOM 1633 C C . VAL A 1 208 ? -4.030 9.684 11.160 1.00 83.50 208 VAL A C 1
ATOM 1635 O O . VAL A 1 208 ? -5.257 9.628 11.172 1.00 83.50 208 VAL A O 1
ATOM 1638 N N . THR A 1 209 ? -3.379 10.783 11.548 1.00 82.00 209 THR A N 1
ATOM 1639 C CA . THR A 1 209 ? -4.063 11.960 12.118 1.00 82.00 209 THR A CA 1
ATOM 1640 C C . THR A 1 209 ? -5.011 12.626 11.113 1.00 82.00 209 THR A C 1
ATOM 1642 O O . THR A 1 209 ? -6.126 13.036 11.455 1.00 82.00 209 THR A O 1
ATOM 1645 N N . ASN A 1 210 ? -4.610 12.704 9.842 1.00 78.69 210 ASN A N 1
ATOM 1646 C CA . ASN A 1 210 ? -5.436 13.292 8.787 1.00 78.69 210 ASN A CA 1
ATOM 1647 C C . ASN A 1 210 ? -6.677 12.440 8.479 1.00 78.69 210 ASN A C 1
ATOM 1649 O O . ASN A 1 210 ? -7.761 12.994 8.265 1.00 78.69 210 ASN A O 1
ATOM 1653 N N . ALA A 1 211 ? -6.556 11.110 8.517 1.00 70.06 211 ALA A N 1
ATOM 1654 C CA . ALA A 1 211 ? -7.683 10.199 8.310 1.00 70.06 211 ALA A CA 1
ATOM 1655 C C . ALA A 1 211 ? -8.803 10.389 9.356 1.00 70.06 211 ALA A C 1
ATOM 1657 O O . ALA A 1 211 ? -9.983 10.258 9.020 1.00 70.06 211 ALA A O 1
ATOM 1658 N N . ILE A 1 212 ? -8.455 10.781 10.588 1.00 66.69 212 ILE A N 1
ATOM 1659 C CA . ILE A 1 212 ? -9.408 11.080 11.675 1.00 66.69 212 ILE A CA 1
ATOM 1660 C C . ILE A 1 212 ? -10.244 12.326 11.356 1.00 66.69 212 ILE A C 1
ATOM 1662 O O . ILE A 1 212 ? -11.443 12.375 11.630 1.00 66.69 212 ILE A O 1
ATOM 1666 N N . THR A 1 213 ? -9.623 13.343 10.754 1.00 60.66 213 THR A N 1
ATOM 1667 C CA . THR A 1 213 ? -10.280 14.632 10.481 1.00 60.66 213 THR A CA 1
ATOM 1668 C C . THR A 1 213 ? -11.218 14.549 9.274 1.00 60.66 213 THR A C 1
ATOM 1670 O O . THR A 1 213 ? -12.277 15.180 9.264 1.00 60.66 213 THR A O 1
ATOM 1673 N N . ILE A 1 214 ? -10.854 13.752 8.265 1.00 54.66 214 ILE A N 1
ATOM 1674 C CA . ILE A 1 214 ? -11.603 13.626 7.004 1.00 54.66 214 ILE A CA 1
ATOM 1675 C C . ILE A 1 214 ? -12.864 12.764 7.172 1.00 54.66 214 ILE A C 1
ATOM 1677 O O . ILE A 1 214 ? -13.881 13.050 6.542 1.00 54.66 214 ILE A O 1
ATOM 1681 N N . ASN A 1 215 ? -12.835 11.767 8.063 1.00 53.34 215 ASN A N 1
ATOM 1682 C CA . ASN A 1 215 ? -13.947 10.836 8.287 1.00 53.34 215 ASN A CA 1
ATOM 1683 C C . ASN A 1 215 ? -14.849 11.210 9.468 1.00 53.34 215 ASN A C 1
ATOM 1685 O O . ASN A 1 215 ? -15.596 10.366 9.963 1.00 53.34 215 ASN A O 1
ATOM 1689 N N . LYS A 1 216 ? -14.831 12.466 9.931 1.00 47.53 216 LYS A N 1
ATOM 1690 C CA . LYS A 1 216 ? -15.872 12.925 10.854 1.00 47.53 216 LYS A CA 1
ATOM 1691 C C . LYS A 1 216 ? -17.208 12.820 10.108 1.00 47.53 216 LYS A C 1
ATOM 1693 O O . LYS A 1 216 ? -17.347 13.495 9.083 1.00 47.53 216 LYS A O 1
ATOM 1698 N N . PRO A 1 217 ? -18.175 11.996 10.555 1.00 47.88 217 PRO A N 1
ATOM 1699 C CA . PRO A 1 217 ? -19.442 11.872 9.854 1.00 47.88 217 PRO A CA 1
ATOM 1700 C C . PRO A 1 217 ? -20.046 13.268 9.746 1.00 47.88 217 PRO A C 1
ATOM 1702 O O . PRO A 1 217 ? -20.309 13.934 10.753 1.00 47.88 217 PRO A O 1
ATOM 1705 N N . ARG A 1 218 ? -20.204 13.753 8.509 1.00 39.31 218 ARG A N 1
ATOM 1706 C CA . ARG A 1 218 ? -20.998 14.947 8.243 1.00 39.31 218 ARG A CA 1
ATOM 1707 C C . ARG A 1 218 ? -22.419 14.598 8.658 1.00 39.31 218 ARG A C 1
ATOM 1709 O O . ARG A 1 218 ? -23.164 14.013 7.881 1.00 39.31 218 ARG A O 1
ATOM 1716 N N . LEU A 1 219 ? -22.793 14.983 9.874 1.00 38.75 219 LEU A N 1
ATOM 1717 C CA . LEU A 1 219 ? -24.180 15.277 10.194 1.00 38.75 219 LEU A CA 1
ATOM 1718 C C . LEU A 1 219 ? -24.566 16.427 9.266 1.00 38.75 219 LEU A C 1
ATOM 1720 O O . LEU A 1 219 ? -24.296 17.593 9.549 1.00 38.75 219 LEU A O 1
ATOM 1724 N N . THR A 1 220 ? -25.084 16.091 8.088 1.00 37.88 220 THR A N 1
ATOM 1725 C CA . THR A 1 220 ? -25.714 17.059 7.202 1.00 37.88 220 THR A CA 1
ATOM 1726 C C . THR A 1 220 ? -26.889 17.634 7.969 1.00 37.88 220 THR A C 1
ATOM 1728 O O . THR A 1 220 ? -27.921 16.986 8.122 1.00 37.88 220 THR A O 1
ATOM 1731 N N . THR A 1 221 ? -26.710 18.837 8.504 1.00 37.72 221 THR A N 1
ATOM 1732 C CA . THR A 1 221 ? -27.813 19.658 8.983 1.00 37.72 221 THR A CA 1
ATOM 1733 C C . THR A 1 221 ? -28.729 19.888 7.791 1.00 37.72 221 THR A C 1
ATOM 1735 O O . THR A 1 221 ? -28.324 20.527 6.820 1.00 37.72 221 THR A O 1
ATOM 1738 N N . CYS A 1 222 ? -29.924 19.306 7.829 1.00 31.81 222 CYS A N 1
ATOM 1739 C CA . CYS A 1 222 ? -30.943 19.537 6.820 1.00 31.81 222 CYS A CA 1
ATOM 1740 C C . CYS A 1 222 ? -31.238 21.043 6.740 1.00 31.81 222 CYS A C 1
ATOM 1742 O O . CYS A 1 222 ? -31.544 21.672 7.754 1.00 31.81 222 CYS A O 1
ATOM 1744 N N . ASP A 1 223 ? -31.130 21.611 5.538 1.00 33.84 223 ASP A N 1
ATOM 1745 C CA . ASP A 1 223 ? -31.517 22.990 5.242 1.00 33.84 223 ASP A CA 1
ATOM 1746 C C . ASP A 1 223 ? -33.001 23.216 5.596 1.00 33.84 223 ASP A C 1
ATOM 1748 O O . ASP A 1 223 ? -33.863 22.482 5.102 1.00 33.84 223 ASP A O 1
ATOM 1752 N N . PRO A 1 224 ? -33.354 24.253 6.379 1.00 42.12 224 PRO A N 1
ATOM 1753 C CA . PRO A 1 224 ? -34.740 24.532 6.765 1.00 42.12 224 PRO A CA 1
ATOM 1754 C C . PRO A 1 224 ? -35.602 25.149 5.642 1.00 42.12 224 PRO A C 1
ATOM 1756 O O . PRO A 1 224 ? -36.666 25.697 5.921 1.00 42.12 224 PRO A O 1
ATOM 1759 N N . SER A 1 225 ? -35.173 25.098 4.375 1.00 43.41 225 SER A N 1
ATOM 1760 C CA . SER A 1 225 ? -35.818 25.825 3.267 1.00 43.41 225 SER A CA 1
ATOM 1761 C C . SER A 1 225 ? -36.462 24.955 2.181 1.00 43.41 225 SER A C 1
ATOM 1763 O O . SER A 1 225 ? -36.937 25.497 1.184 1.00 43.41 225 SER A O 1
ATOM 1765 N N . SER A 1 226 ? -36.568 23.636 2.370 1.00 41.62 226 SER A N 1
ATOM 1766 C CA . SER A 1 226 ? -37.372 22.786 1.481 1.00 41.62 226 SER A CA 1
ATOM 1767 C C . SER A 1 226 ? -38.648 22.306 2.180 1.00 41.62 226 SER A C 1
ATOM 1769 O O . SER A 1 226 ? -38.625 21.812 3.303 1.00 41.62 226 SER A O 1
ATOM 1771 N N . SER A 1 227 ? -39.786 22.524 1.519 1.00 42.81 227 SER A N 1
ATOM 1772 C CA . SER A 1 227 ? -41.119 22.069 1.929 1.00 42.81 227 SER A CA 1
ATOM 1773 C C . SER A 1 227 ? -41.126 20.575 2.283 1.00 42.81 227 SER A C 1
ATOM 1775 O O . SER A 1 227 ? -40.468 19.809 1.577 1.00 42.81 227 SER A O 1
ATOM 1777 N N . PRO A 1 228 ? -41.893 20.135 3.298 1.00 36.78 228 PRO A N 1
ATOM 1778 C CA . PRO A 1 228 ? -41.757 18.795 3.853 1.00 36.78 228 PRO A CA 1
ATOM 1779 C C . PRO A 1 228 ? -42.247 17.734 2.855 1.00 36.78 228 PRO A C 1
ATOM 1781 O O . PRO A 1 228 ? -43.424 17.759 2.479 1.00 36.78 228 PRO A O 1
ATOM 1784 N N . PRO A 1 229 ? -41.416 16.756 2.451 1.00 40.62 229 PRO A N 1
ATOM 1785 C CA . PRO A 1 229 ? -41.939 15.438 2.153 1.00 40.62 229 PRO A CA 1
ATOM 1786 C C . PRO A 1 229 ? -42.385 14.818 3.483 1.00 40.62 229 PRO A C 1
ATOM 1788 O O . PRO A 1 229 ? -41.785 15.057 4.528 1.00 40.62 229 PRO A O 1
ATOM 1791 N N . GLN A 1 230 ? -43.493 14.089 3.434 1.00 48.03 230 GLN A N 1
ATOM 1792 C CA . GLN A 1 230 ? -44.196 13.510 4.576 1.00 48.03 230 GLN A CA 1
ATOM 1793 C C . GLN A 1 230 ? -43.239 12.945 5.633 1.00 48.03 230 GLN A C 1
ATOM 1795 O O . GLN A 1 230 ? -42.335 12.175 5.321 1.00 48.03 230 GLN A O 1
ATOM 1800 N N . THR A 1 231 ? -43.456 13.370 6.877 1.00 39.41 231 THR A N 1
ATOM 1801 C CA . THR A 1 231 ? -42.745 12.940 8.079 1.00 39.41 231 THR A CA 1
ATOM 1802 C C . THR A 1 231 ? -42.788 11.422 8.194 1.00 39.41 231 THR A C 1
ATOM 1804 O O . THR A 1 231 ? -43.794 10.862 8.623 1.00 39.41 231 THR A O 1
ATOM 1807 N N . VAL A 1 232 ? -41.702 10.766 7.805 1.00 41.25 232 VAL A N 1
ATOM 1808 C CA . VAL A 1 232 ? -41.400 9.417 8.276 1.00 41.25 232 VAL A CA 1
ATOM 1809 C C . VAL A 1 232 ? -40.766 9.629 9.645 1.00 41.25 232 VAL A C 1
ATOM 1811 O O . VAL A 1 232 ? -39.740 10.309 9.747 1.00 41.25 232 VAL A O 1
ATOM 1814 N N . SER A 1 233 ? -41.451 9.188 10.699 1.00 44.41 233 SER A N 1
ATOM 1815 C CA . SER A 1 233 ? -40.991 9.384 12.075 1.00 44.41 233 SER A CA 1
ATOM 1816 C C . SER A 1 233 ? -39.651 8.665 12.264 1.00 44.41 233 SER A C 1
ATOM 1818 O O . SER A 1 233 ? -39.397 7.636 11.641 1.00 44.41 233 SER A O 1
ATOM 1820 N N . LEU A 1 234 ? -38.782 9.161 13.149 1.00 41.66 234 LEU A N 1
ATOM 1821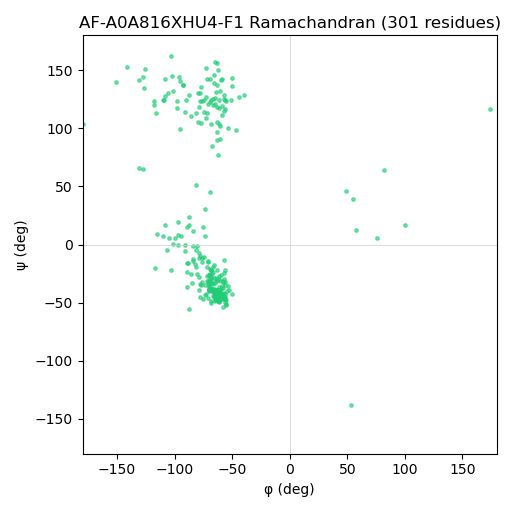 C CA . LEU A 1 234 ? -37.601 8.402 13.592 1.00 41.66 234 LEU A CA 1
ATOM 1822 C C . LEU A 1 234 ? -38.024 7.047 14.206 1.00 41.66 234 LEU A C 1
ATOM 1824 O O . LEU A 1 234 ? -37.282 6.067 14.143 1.00 41.66 234 LEU A O 1
ATOM 1828 N N . GLU A 1 235 ? -39.260 6.986 14.708 1.00 49.88 235 GLU A N 1
ATOM 1829 C CA . GLU A 1 235 ? -39.946 5.776 15.163 1.00 49.88 235 GLU A CA 1
ATOM 1830 C C . GLU A 1 235 ? -40.273 4.814 14.009 1.00 49.88 235 GLU A C 1
ATOM 1832 O O . GLU A 1 235 ? -40.335 3.618 14.237 1.00 49.88 235 GLU A O 1
ATOM 1837 N N . ASP A 1 236 ? -40.415 5.268 12.762 1.00 48.75 236 ASP A N 1
ATOM 1838 C CA . ASP A 1 236 ? -40.650 4.377 11.614 1.00 48.75 236 ASP A CA 1
ATOM 1839 C C . ASP A 1 236 ? -39.351 3.728 11.104 1.00 48.75 236 ASP A C 1
ATOM 1841 O O . ASP A 1 236 ? -39.389 2.645 10.515 1.00 48.75 236 ASP A O 1
ATOM 1845 N N . LEU A 1 237 ? -38.194 4.370 11.332 1.00 42.81 237 LEU A N 1
ATOM 1846 C CA . LEU A 1 237 ? -36.884 3.846 10.925 1.00 42.81 237 LEU A CA 1
ATOM 1847 C C . LEU A 1 237 ? -36.296 2.873 11.961 1.00 42.81 237 LEU A C 1
ATOM 1849 O O . LEU A 1 237 ? -35.619 1.920 11.582 1.00 42.81 237 LEU A O 1
ATOM 1853 N N . LEU A 1 238 ? -36.571 3.102 13.251 1.00 48.66 238 LEU A N 1
ATOM 1854 C CA . LEU A 1 238 ? -36.106 2.266 14.368 1.00 48.66 238 LEU A CA 1
ATOM 1855 C C . LEU A 1 238 ? -37.195 1.337 14.934 1.00 48.66 238 LEU A C 1
ATOM 1857 O O . LEU A 1 238 ? -36.879 0.316 15.539 1.00 48.66 238 LEU A O 1
ATOM 1861 N N . GLY A 1 239 ? -38.479 1.639 14.732 1.00 42.06 239 GLY A N 1
ATOM 1862 C CA . GLY A 1 239 ? -39.589 0.970 15.424 1.00 42.06 239 GLY A CA 1
ATOM 1863 C C . GLY A 1 239 ? -39.852 -0.469 15.006 1.00 42.06 239 GLY A C 1
ATOM 1864 O O . GLY A 1 239 ? -40.500 -1.195 15.747 1.00 42.06 239 GLY A O 1
ATOM 1865 N N . ARG A 1 240 ? -39.303 -0.936 13.877 1.00 43.72 240 ARG A N 1
ATOM 1866 C CA . ARG A 1 240 ? -39.423 -2.352 13.485 1.00 43.72 240 ARG A CA 1
ATOM 1867 C C . ARG A 1 240 ? -38.461 -3.290 14.218 1.00 43.72 240 ARG A C 1
ATOM 1869 O O . ARG A 1 240 ? -38.645 -4.500 14.127 1.00 43.72 240 ARG A O 1
ATOM 1876 N N . CYS A 1 241 ? -37.470 -2.767 14.944 1.00 43.28 241 CYS A N 1
ATOM 1877 C CA . CYS A 1 241 ? -36.541 -3.590 15.727 1.00 43.28 241 CYS A CA 1
ATOM 1878 C C . CYS A 1 241 ? -37.030 -3.866 17.162 1.00 43.28 241 CYS A C 1
ATOM 1880 O O . CYS A 1 241 ? -36.541 -4.794 17.795 1.00 43.28 241 CYS A O 1
ATOM 1882 N N . PHE A 1 242 ? -38.015 -3.113 17.671 1.00 47.00 242 PHE A N 1
ATOM 1883 C CA . PHE A 1 242 ? -38.401 -3.128 19.092 1.00 47.00 242 PHE A CA 1
ATOM 1884 C C . PHE A 1 242 ? -39.753 -3.803 19.398 1.00 47.00 242 PHE A C 1
ATOM 1886 O O . PHE A 1 242 ? -40.271 -3.655 20.502 1.00 47.00 242 PHE A O 1
ATOM 1893 N N . ASP A 1 243 ? -40.309 -4.597 18.477 1.00 44.69 243 ASP A N 1
ATOM 1894 C CA . ASP A 1 243 ? -41.615 -5.277 18.617 1.00 44.69 243 ASP A CA 1
ATOM 1895 C C . ASP A 1 243 ? -41.623 -6.486 19.593 1.00 44.69 243 ASP A C 1
ATOM 1897 O O . ASP A 1 243 ? -42.402 -7.432 19.441 1.00 44.69 243 ASP A O 1
ATOM 1901 N N . GLN A 1 244 ? -40.786 -6.481 20.637 1.00 48.22 244 GLN A N 1
ATOM 1902 C CA . GLN A 1 244 ? -40.960 -7.382 21.782 1.00 48.22 244 GLN A CA 1
ATOM 1903 C C . GLN A 1 244 ? -41.721 -6.676 22.911 1.00 48.22 244 GLN A C 1
ATOM 1905 O O . GLN A 1 244 ? -41.496 -5.493 23.162 1.00 48.22 244 GLN A O 1
ATOM 1910 N N . PRO A 1 245 ? -42.634 -7.378 23.611 1.00 41.78 245 PRO A N 1
ATOM 1911 C CA . PRO A 1 245 ? -43.507 -6.764 24.602 1.00 41.78 245 PRO A CA 1
ATOM 1912 C C . PRO A 1 245 ? -42.671 -6.201 25.755 1.00 41.78 245 PRO A C 1
ATOM 1914 O O . PRO A 1 245 ? -42.154 -6.947 26.586 1.00 41.78 245 PRO A O 1
ATOM 1917 N N . GLN A 1 246 ? -42.536 -4.875 25.793 1.00 45.31 246 GLN A N 1
ATOM 1918 C CA . GLN A 1 246 ? -41.785 -4.188 26.831 1.00 45.31 246 GLN A CA 1
ATOM 1919 C C . GLN A 1 246 ? -42.537 -4.244 28.163 1.00 45.31 246 GLN A C 1
ATOM 1921 O O . GLN A 1 246 ? -43.657 -3.747 28.306 1.00 45.31 246 GLN A O 1
ATOM 1926 N N . LEU A 1 247 ? -41.884 -4.827 29.168 1.00 44.72 247 LEU A N 1
ATOM 1927 C CA . LEU A 1 247 ? -42.130 -4.480 30.561 1.00 44.72 247 LEU A CA 1
ATOM 1928 C C . LEU A 1 247 ? -41.848 -2.982 30.707 1.00 44.72 247 LEU A C 1
ATOM 1930 O O . LEU A 1 247 ? -40.740 -2.533 30.439 1.00 44.72 247 LEU A O 1
ATOM 1934 N N . VAL A 1 248 ? -42.863 -2.216 31.108 1.00 45.31 248 VAL A N 1
ATOM 1935 C CA . VAL A 1 248 ? -42.776 -0.768 31.330 1.00 45.31 248 VAL A CA 1
ATOM 1936 C C . VAL A 1 248 ? -41.871 -0.502 32.538 1.00 45.31 248 VAL A C 1
ATOM 1938 O O . VAL A 1 248 ? -42.336 -0.393 33.673 1.00 45.31 248 VAL A O 1
ATOM 1941 N N . VAL A 1 249 ? -40.562 -0.451 32.304 1.00 51.62 249 VAL A N 1
ATOM 1942 C CA . VAL A 1 249 ? -39.557 0.038 33.254 1.00 51.62 249 VAL A CA 1
ATOM 1943 C C . VAL A 1 249 ? -39.358 1.525 32.966 1.00 51.62 249 VAL A C 1
ATOM 1945 O O . VAL A 1 249 ? -39.354 1.936 31.811 1.00 51.62 249 VAL A O 1
ATOM 1948 N N . LYS A 1 250 ? -39.268 2.359 34.010 1.00 52.84 250 LYS A N 1
ATOM 1949 C CA . LYS A 1 250 ? -38.977 3.792 33.858 1.00 52.84 250 LYS A CA 1
ATOM 1950 C C . LYS A 1 250 ? -37.645 3.955 33.119 1.00 52.84 250 LYS A C 1
ATOM 1952 O O . LYS A 1 250 ? -36.613 3.580 33.655 1.00 52.84 250 LYS A O 1
ATOM 1957 N N . VAL A 1 251 ? -37.719 4.516 31.917 1.00 54.72 251 VAL A N 1
ATOM 1958 C CA . VAL A 1 251 ? -36.609 4.737 30.971 1.00 54.72 251 VAL A CA 1
ATOM 1959 C C . VAL A 1 251 ? -35.754 5.960 31.347 1.00 54.72 251 VAL A C 1
ATOM 1961 O O . VAL A 1 251 ? -34.701 6.205 30.764 1.00 54.72 251 VAL A O 1
ATOM 1964 N N . ASP A 1 252 ? -36.180 6.739 32.340 1.00 59.62 252 ASP A N 1
ATOM 1965 C CA . ASP A 1 252 ? -35.485 7.962 32.721 1.00 59.62 252 ASP A CA 1
ATOM 1966 C C . ASP A 1 252 ? -34.172 7.619 33.452 1.00 59.62 252 ASP A C 1
ATOM 1968 O O . ASP A 1 252 ? -34.201 7.190 34.607 1.00 59.62 252 ASP A O 1
ATOM 1972 N N . ASN A 1 253 ? -33.043 7.869 32.770 1.00 76.31 253 ASN A N 1
ATOM 1973 C CA . ASN A 1 253 ? -31.656 7.947 33.269 1.00 76.31 253 ASN A CA 1
ATOM 1974 C C . ASN A 1 253 ? -30.723 6.727 33.079 1.00 76.31 253 ASN A C 1
ATOM 1976 O O . ASN A 1 253 ? -29.648 6.721 33.673 1.00 76.31 253 ASN A O 1
ATOM 1980 N N . GLU A 1 254 ? -31.018 5.754 32.198 1.00 87.06 254 GLU A N 1
ATOM 1981 C CA . GLU A 1 254 ? -30.072 4.640 31.921 1.00 87.06 254 GLU A CA 1
ATOM 1982 C C . GLU A 1 254 ? -28.661 5.126 31.532 1.00 87.06 254 GLU A C 1
ATOM 1984 O O . GLU A 1 254 ? -27.663 4.540 31.946 1.00 87.06 254 GLU A O 1
ATOM 1989 N N . VAL A 1 255 ? -28.574 6.206 30.745 1.00 85.62 255 VAL A N 1
ATOM 1990 C CA . VAL A 1 255 ? -27.296 6.799 30.313 1.00 85.62 255 VAL A CA 1
ATOM 1991 C C . VAL A 1 255 ? -26.526 7.365 31.500 1.00 85.62 255 VAL A C 1
ATOM 1993 O O . VAL A 1 255 ? -25.342 7.076 31.638 1.00 85.62 255 VAL A O 1
ATOM 1996 N N . ASP A 1 256 ? -27.177 8.139 32.367 1.00 87.56 256 ASP A N 1
ATOM 1997 C CA . ASP A 1 256 ? -26.522 8.729 33.538 1.00 87.56 256 ASP A CA 1
ATOM 1998 C C . ASP A 1 256 ? -26.074 7.638 34.519 1.00 87.56 256 ASP A C 1
ATOM 2000 O O . ASP A 1 256 ? -24.959 7.690 35.039 1.00 87.56 256 ASP A O 1
ATOM 2004 N N . ASP A 1 257 ? -26.895 6.601 34.701 1.00 88.00 257 ASP A N 1
ATOM 2005 C CA . ASP A 1 257 ? -26.580 5.446 35.543 1.00 88.00 257 ASP A CA 1
ATOM 2006 C C . ASP A 1 257 ? -25.427 4.597 34.976 1.00 88.00 257 ASP A C 1
ATOM 2008 O O . ASP A 1 257 ? -24.651 4.019 35.744 1.00 88.00 257 ASP A O 1
ATOM 2012 N N . TYR A 1 258 ? -25.298 4.514 33.647 1.00 87.69 258 TYR A N 1
ATOM 2013 C CA . TYR A 1 258 ? -24.163 3.875 32.976 1.00 87.69 258 TYR A CA 1
ATOM 2014 C C . TYR A 1 258 ? -22.891 4.725 33.089 1.00 87.69 258 TYR A C 1
ATOM 2016 O O . TYR A 1 258 ? -21.827 4.201 33.405 1.00 87.69 258 TYR A O 1
ATOM 2024 N N . MET A 1 259 ? -22.991 6.043 32.903 1.00 85.75 259 MET A N 1
ATOM 2025 C CA . MET A 1 259 ? -21.855 6.964 33.026 1.00 85.75 259 MET A CA 1
ATOM 2026 C C . MET A 1 259 ? -21.348 7.094 34.471 1.00 85.75 259 MET A C 1
ATOM 2028 O O . MET A 1 259 ? -20.169 7.369 34.683 1.00 85.75 259 MET A O 1
ATOM 2032 N N . ALA A 1 260 ? -22.218 6.891 35.465 1.00 87.38 260 ALA A N 1
ATOM 2033 C CA . ALA A 1 260 ? -21.860 6.841 36.883 1.00 87.38 260 ALA A CA 1
ATOM 2034 C C . ALA A 1 260 ? -21.302 5.475 37.328 1.00 87.38 260 ALA A C 1
ATOM 2036 O O . ALA A 1 260 ? -20.916 5.314 38.490 1.00 87.38 260 ALA A O 1
ATOM 2037 N N . LEU A 1 261 ? -21.287 4.476 36.440 1.00 85.75 261 LEU A N 1
ATOM 2038 C CA . LEU A 1 261 ? -20.793 3.144 36.744 1.00 85.75 261 LEU A CA 1
ATOM 2039 C C . LEU A 1 261 ? -19.257 3.166 36.807 1.00 85.75 261 LEU A C 1
ATOM 2041 O O . LEU A 1 261 ? -18.584 3.351 35.800 1.00 85.75 261 LEU A O 1
ATOM 2045 N N . ASP A 1 262 ? -18.691 2.923 37.989 1.00 75.94 262 ASP A N 1
ATOM 2046 C CA . ASP A 1 262 ? -17.235 2.832 38.194 1.00 75.94 262 ASP A CA 1
ATOM 2047 C C . ASP A 1 262 ? -16.707 1.444 37.791 1.00 75.94 262 ASP A C 1
ATOM 2049 O O . ASP A 1 262 ? -16.113 0.712 38.581 1.00 75.94 262 ASP A O 1
ATOM 2053 N N . THR A 1 263 ? -17.053 1.004 36.578 1.00 70.31 263 THR A N 1
ATOM 2054 C CA . THR A 1 263 ? -16.669 -0.317 36.063 1.00 70.31 263 THR A CA 1
ATOM 2055 C C . THR A 1 263 ? -15.765 -0.138 34.861 1.00 70.31 263 THR A C 1
ATOM 2057 O O . THR A 1 263 ? -16.185 0.339 33.810 1.00 70.31 263 THR A O 1
ATOM 2060 N N . PHE A 1 264 ? -14.511 -0.540 35.022 1.00 65.75 264 PHE A N 1
ATOM 2061 C CA . PHE A 1 264 ? -13.563 -0.640 33.926 1.00 65.75 264 PHE A CA 1
ATOM 2062 C C . PHE A 1 264 ? -13.651 -2.054 33.371 1.00 65.75 264 PHE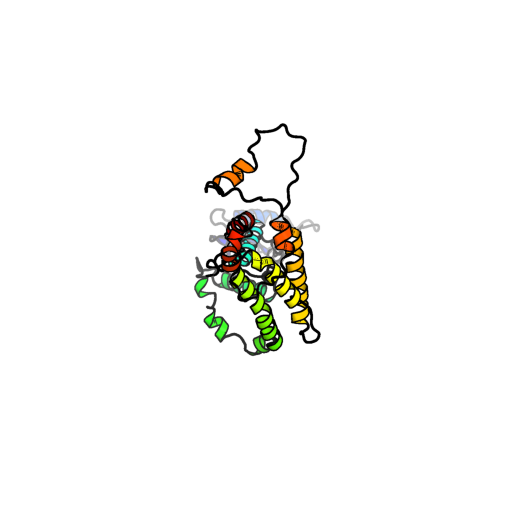 A C 1
ATOM 2064 O O . PHE A 1 264 ? -13.313 -3.008 34.071 1.00 65.75 264 PHE A O 1
ATOM 2071 N N . LEU A 1 265 ? -14.112 -2.183 32.127 1.00 66.50 265 LEU A N 1
ATOM 2072 C CA . LEU A 1 265 ? -14.001 -3.443 31.404 1.00 66.50 265 LEU A CA 1
ATOM 2073 C C . LEU A 1 265 ? -12.523 -3.777 31.252 1.00 66.50 265 LEU A C 1
ATOM 2075 O O . LEU A 1 265 ? -11.735 -2.968 30.755 1.00 66.50 265 LEU A O 1
ATOM 2079 N N . ASN A 1 266 ? -12.144 -4.961 31.712 1.00 64.81 266 ASN A N 1
ATOM 2080 C CA . ASN A 1 266 ? -10.780 -5.434 31.547 1.00 64.81 266 ASN A CA 1
ATOM 2081 C C . ASN A 1 266 ? -10.550 -5.817 30.073 1.00 64.81 266 ASN A C 1
ATOM 2083 O O . ASN A 1 266 ? -11.479 -6.268 29.409 1.00 64.81 266 ASN A O 1
ATOM 2087 N N . GLU A 1 267 ? -9.318 -5.736 29.556 1.00 61.69 267 GLU A N 1
ATOM 2088 C CA . GLU A 1 267 ? -9.004 -6.018 28.131 1.00 61.69 267 GLU A CA 1
ATOM 2089 C C . GLU A 1 267 ? -9.410 -7.430 27.654 1.00 61.69 267 GLU A C 1
ATOM 2091 O O . GLU A 1 267 ? -9.415 -7.722 26.460 1.00 61.69 267 GLU A O 1
ATOM 2096 N N . LYS A 1 268 ? -9.727 -8.333 28.590 1.00 62.72 268 LYS A N 1
ATOM 2097 C CA . LYS A 1 268 ? -10.131 -9.722 28.336 1.00 62.72 268 LYS A CA 1
ATOM 2098 C C . LYS A 1 268 ? -11.619 -9.989 28.553 1.00 62.72 268 LYS A C 1
ATOM 2100 O O . LYS A 1 268 ? -12.050 -11.121 28.336 1.00 62.72 268 LYS A O 1
ATOM 2105 N N . GLU A 1 269 ? -12.378 -9.011 29.031 1.00 72.12 269 GLU A N 1
ATOM 2106 C CA . GLU A 1 269 ? -13.811 -9.181 29.246 1.00 72.12 269 GLU A CA 1
ATOM 2107 C C . GLU A 1 269 ? -14.565 -9.032 27.929 1.00 72.12 269 GLU A C 1
ATOM 2109 O O . GLU A 1 269 ? -14.358 -8.099 27.157 1.00 72.12 269 GLU A O 1
ATOM 2114 N N . ASP A 1 270 ? -15.441 -9.996 27.661 1.00 82.12 270 ASP A N 1
ATOM 2115 C CA . ASP A 1 270 ? -16.304 -9.966 26.493 1.00 82.12 270 ASP A CA 1
ATOM 2116 C C . ASP A 1 270 ? -17.377 -8.896 26.701 1.00 82.12 270 ASP A C 1
ATOM 2118 O O . ASP A 1 270 ? -18.251 -9.013 27.567 1.00 82.12 270 ASP A O 1
ATOM 2122 N N . VAL A 1 271 ? -17.308 -7.841 25.892 1.00 86.81 271 VAL A N 1
ATOM 2123 C CA . VAL A 1 271 ? -18.224 -6.707 25.997 1.00 86.81 271 VAL A CA 1
ATOM 2124 C C . VAL A 1 271 ? -19.677 -7.141 25.763 1.00 86.81 271 VAL A C 1
ATOM 2126 O O . VAL A 1 271 ? -20.589 -6.580 26.369 1.00 86.81 271 VAL A O 1
ATOM 2129 N N . LEU A 1 272 ? -19.925 -8.184 24.961 1.00 86.88 272 LEU A N 1
ATOM 2130 C CA . LEU A 1 272 ? -21.276 -8.726 24.786 1.00 86.88 272 LEU A CA 1
ATOM 2131 C C . LEU A 1 272 ? -21.775 -9.432 26.047 1.00 86.88 272 LEU A C 1
ATOM 2133 O O . LEU A 1 272 ? -22.959 -9.318 26.373 1.00 86.88 272 LEU A O 1
ATOM 2137 N N . LEU A 1 273 ? -20.897 -10.131 26.775 1.00 87.88 273 LEU A N 1
ATOM 2138 C CA . LEU A 1 273 ? -21.260 -10.731 28.063 1.00 87.88 273 LEU A CA 1
ATOM 2139 C C . LEU A 1 273 ? -21.601 -9.653 29.092 1.00 87.88 273 LEU A C 1
ATOM 2141 O O . LEU A 1 273 ? -22.616 -9.779 29.773 1.00 87.88 273 LEU A O 1
ATOM 2145 N N . PHE A 1 274 ? -20.838 -8.556 29.134 1.00 89.62 274 PHE A N 1
ATOM 2146 C CA . PHE A 1 274 ? -21.144 -7.427 30.012 1.00 89.62 274 PHE A CA 1
ATOM 2147 C C . PHE A 1 274 ? -22.565 -6.889 29.784 1.00 89.62 274 PHE A C 1
ATOM 2149 O O . PHE A 1 274 ? -23.344 -6.788 30.736 1.00 89.62 274 PHE A O 1
ATOM 2156 N N . TRP A 1 275 ? -22.933 -6.591 28.534 1.00 89.75 275 TRP A N 1
ATOM 2157 C CA . TRP A 1 275 ? -24.268 -6.063 28.217 1.00 89.75 275 TRP A CA 1
ATOM 2158 C C . TRP A 1 275 ? -25.378 -7.093 28.422 1.00 89.75 275 TRP A C 1
ATOM 2160 O O . TRP A 1 275 ? -26.496 -6.740 28.794 1.00 89.75 275 TRP A O 1
ATOM 2170 N N . LYS A 1 276 ? -25.079 -8.382 28.251 1.00 88.69 276 LYS A N 1
ATOM 2171 C CA . LYS A 1 276 ? -26.023 -9.458 28.563 1.00 88.69 276 LYS A CA 1
ATOM 2172 C C . LYS A 1 276 ? -26.325 -9.528 30.061 1.00 88.69 276 LYS A C 1
ATOM 2174 O O . LYS A 1 276 ? -27.497 -9.600 30.437 1.00 88.69 276 LYS A O 1
ATOM 2179 N N . ASP A 1 277 ? -25.297 -9.450 30.900 1.00 89.75 277 ASP A N 1
ATOM 2180 C CA . ASP A 1 277 ? -25.429 -9.528 32.359 1.00 89.75 277 ASP A CA 1
ATOM 2181 C C . ASP A 1 277 ? -26.110 -8.280 32.947 1.00 89.75 277 ASP A C 1
ATOM 2183 O O . ASP A 1 277 ? -26.857 -8.373 33.924 1.00 89.75 277 ASP A O 1
ATOM 2187 N N . HIS A 1 278 ? -25.931 -7.119 32.306 1.00 89.12 278 HIS A N 1
ATOM 2188 C CA . HIS A 1 278 ? -26.541 -5.852 32.719 1.00 89.12 278 HIS A CA 1
ATOM 2189 C C . HIS A 1 278 ? -27.863 -5.524 32.004 1.00 89.12 278 HIS A C 1
ATOM 2191 O O . HIS A 1 278 ? -28.435 -4.460 32.245 1.00 89.12 278 HIS A O 1
ATOM 2197 N N . SER A 1 279 ? -28.409 -6.447 31.205 1.00 88.38 279 SER A N 1
ATOM 2198 C CA . SER A 1 279 ? -29.655 -6.251 30.441 1.00 88.38 279 SER A CA 1
ATOM 2199 C C . SER A 1 279 ? -30.875 -5.904 31.298 1.00 88.38 279 SER A C 1
ATOM 2201 O O . SER A 1 279 ? -31.720 -5.121 30.881 1.00 88.38 279 SER A O 1
ATOM 2203 N N . ASN A 1 280 ? -30.950 -6.421 32.527 1.00 87.62 280 ASN A N 1
ATOM 2204 C CA . ASN A 1 280 ? -32.028 -6.074 33.460 1.00 87.62 280 ASN A CA 1
ATOM 2205 C C . ASN A 1 280 ? -31.899 -4.648 34.021 1.00 87.62 280 ASN A C 1
ATOM 2207 O O . ASN A 1 280 ? -32.898 -4.068 34.440 1.00 87.62 280 ASN A O 1
ATOM 2211 N N . LYS A 1 281 ? -30.671 -4.115 34.086 1.00 87.25 281 LYS A N 1
ATOM 2212 C CA . LYS A 1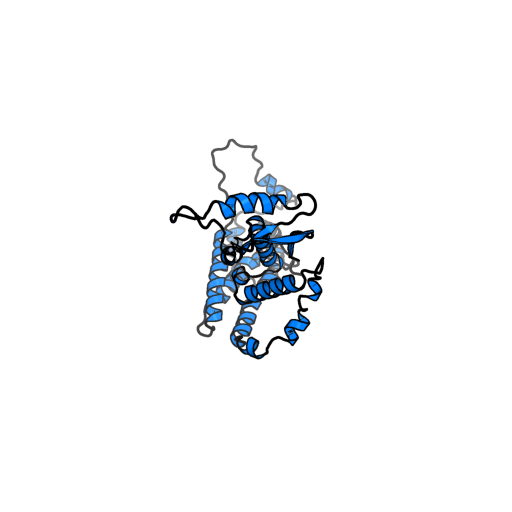 281 ? -30.374 -2.781 34.626 1.00 87.25 281 LYS A CA 1
ATOM 2213 C C . LYS A 1 281 ? -30.445 -1.707 33.541 1.00 87.25 281 LYS A C 1
ATOM 2215 O O . LYS A 1 281 ? -30.912 -0.611 33.821 1.00 87.25 281 LYS A O 1
ATOM 2220 N N . PHE A 1 282 ? -30.007 -2.040 32.329 1.00 89.38 282 PHE A N 1
ATOM 2221 C CA . PHE A 1 282 ? -29.978 -1.138 31.181 1.00 89.38 282 PHE A CA 1
ATOM 2222 C C . PHE A 1 282 ? -30.682 -1.770 29.969 1.00 89.38 282 PHE A C 1
ATOM 2224 O O . PHE A 1 282 ? -30.016 -2.128 28.991 1.00 89.38 282 PHE A O 1
ATOM 2231 N N . PRO A 1 283 ? -32.001 -2.015 30.036 1.00 86.94 283 PRO A N 1
ATOM 2232 C CA . PRO A 1 283 ? -32.713 -2.730 28.982 1.00 86.94 283 PRO A CA 1
ATOM 2233 C C . PRO A 1 283 ? -32.637 -2.021 27.627 1.00 86.94 283 PRO A C 1
ATOM 2235 O O . PRO A 1 283 ? -32.437 -2.692 26.610 1.00 86.94 283 PRO A O 1
ATOM 2238 N N . MET A 1 284 ? -32.733 -0.687 27.587 1.00 87.12 284 MET A N 1
ATOM 2239 C CA . MET A 1 284 ? -32.637 0.044 26.324 1.00 87.12 284 MET A CA 1
ATOM 2240 C C . MET A 1 284 ? -31.205 0.144 25.804 1.00 87.12 284 MET A C 1
ATOM 2242 O O . MET A 1 284 ? -30.973 -0.135 24.624 1.00 87.12 284 MET A O 1
ATOM 2246 N N . LEU A 1 285 ? -30.237 0.500 26.654 1.00 88.50 285 LEU A N 1
ATOM 2247 C CA . LEU A 1 285 ? -28.841 0.596 26.216 1.00 88.50 285 LEU A CA 1
ATOM 2248 C C . LEU A 1 285 ? -28.300 -0.756 25.757 1.00 88.50 285 LEU A C 1
ATOM 2250 O O . LEU A 1 285 ? -27.620 -0.811 24.738 1.00 88.50 285 LEU A O 1
ATOM 2254 N N . SER A 1 286 ? -28.649 -1.849 26.439 1.00 88.94 286 SER A N 1
ATOM 2255 C CA . SER A 1 286 ? -28.210 -3.191 26.036 1.00 88.94 286 SER A CA 1
ATOM 2256 C C . SER A 1 286 ? -28.713 -3.559 24.642 1.00 88.94 286 SER A C 1
ATOM 2258 O O . SER A 1 286 ? -27.976 -4.178 23.879 1.00 88.94 286 SER A O 1
ATOM 2260 N N . SER A 1 287 ? -29.935 -3.150 24.285 1.00 87.69 287 SER A N 1
ATOM 2261 C CA . SER A 1 287 ? -30.471 -3.362 22.937 1.00 87.69 287 SER A CA 1
ATOM 2262 C C . SER A 1 287 ? -29.730 -2.522 21.895 1.00 87.69 287 SER A C 1
ATOM 2264 O O . SER A 1 287 ? -29.286 -3.057 20.885 1.00 87.69 287 SER A O 1
ATOM 2266 N N . ILE A 1 288 ? -29.539 -1.224 22.155 1.00 88.56 288 ILE A N 1
ATOM 2267 C CA . ILE A 1 288 ? -28.838 -0.318 21.228 1.00 88.56 288 ILE A CA 1
ATOM 2268 C C . ILE A 1 288 ? -27.389 -0.767 21.017 1.00 88.56 288 ILE A C 1
ATOM 2270 O O . ILE A 1 288 ? -26.875 -0.725 19.900 1.00 88.56 288 ILE A O 1
ATOM 2274 N N . VAL A 1 289 ? -26.714 -1.196 22.083 1.00 89.44 289 VAL A N 1
ATOM 2275 C CA . VAL A 1 289 ? -25.317 -1.618 22.003 1.00 89.44 289 VAL A CA 1
ATOM 2276 C C . VAL A 1 289 ? -25.171 -2.932 21.243 1.00 89.44 289 VAL A C 1
ATOM 2278 O O . VAL A 1 289 ? -24.205 -3.071 20.497 1.00 89.44 289 VAL A O 1
ATOM 2281 N N . GLN A 1 290 ? -26.123 -3.863 21.353 1.00 87.12 290 GLN A N 1
ATOM 2282 C CA . GLN A 1 290 ? -26.124 -5.068 20.517 1.00 87.12 290 GLN A CA 1
ATOM 2283 C C . GLN A 1 290 ? -26.186 -4.720 19.026 1.00 87.12 290 GLN A C 1
ATOM 2285 O O . GLN A 1 290 ? -25.371 -5.229 18.256 1.00 87.12 290 GLN A O 1
ATOM 2290 N N . ASP A 1 291 ? -27.077 -3.805 18.636 1.00 87.94 291 ASP A N 1
ATOM 2291 C CA . ASP A 1 291 ? -27.182 -3.346 17.247 1.00 87.94 291 ASP A CA 1
ATOM 2292 C C . ASP A 1 291 ? -25.907 -2.623 16.790 1.00 87.94 291 ASP A C 1
ATOM 2294 O O . ASP A 1 291 ? -25.410 -2.854 15.687 1.00 87.94 291 ASP A O 1
ATOM 2298 N N . LEU A 1 292 ? -25.334 -1.777 17.652 1.00 89.19 292 LEU A N 1
ATOM 2299 C CA . LEU A 1 292 ? -24.093 -1.063 17.360 1.00 89.19 292 LEU A CA 1
ATOM 2300 C C . LEU A 1 292 ? -22.918 -2.031 17.165 1.00 89.19 292 LEU A C 1
ATOM 2302 O O . LEU A 1 292 ? -22.130 -1.865 16.240 1.00 89.19 292 LEU A O 1
ATOM 2306 N N . TYR A 1 293 ? -22.789 -3.038 18.026 1.00 89.06 293 TYR A N 1
ATOM 2307 C CA . TYR A 1 293 ? -21.691 -4.007 18.007 1.00 89.06 293 TYR A CA 1
ATOM 2308 C C . TYR A 1 293 ? -21.805 -5.062 16.914 1.00 89.06 293 TYR A C 1
ATOM 2310 O O . TYR A 1 293 ? -20.802 -5.702 16.599 1.00 89.06 293 TYR A O 1
ATOM 2318 N N . ALA A 1 294 ? -22.979 -5.204 16.303 1.00 86.81 294 ALA A N 1
ATOM 2319 C CA . ALA A 1 294 ? -23.149 -5.980 15.082 1.00 86.81 294 ALA A CA 1
ATOM 2320 C C . ALA A 1 294 ? -22.515 -5.303 13.850 1.00 86.81 294 ALA A C 1
ATOM 2322 O O . ALA A 1 294 ? -22.356 -5.950 12.816 1.00 86.81 294 ALA A O 1
ATOM 2323 N N . ILE A 1 295 ? -22.147 -4.017 13.934 1.00 88.94 295 ILE A N 1
ATOM 2324 C CA . ILE A 1 295 ? -21.466 -3.301 12.852 1.00 88.94 295 ILE A CA 1
ATOM 2325 C C . ILE A 1 295 ? -19.974 -3.685 12.858 1.00 88.94 295 ILE A C 1
ATOM 2327 O O . ILE A 1 295 ? -19.281 -3.398 13.838 1.00 88.94 295 ILE A O 1
ATOM 2331 N N . PRO A 1 296 ? -19.440 -4.291 11.783 1.00 88.06 296 PRO A N 1
ATOM 2332 C CA . PRO A 1 296 ? -18.010 -4.551 11.674 1.00 88.06 296 PRO A CA 1
ATOM 2333 C C . PRO A 1 296 ? -17.243 -3.245 11.428 1.00 88.06 296 PRO A C 1
ATOM 2335 O O . PRO A 1 296 ? -17.696 -2.363 10.697 1.00 88.06 296 PRO A O 1
ATOM 2338 N N . ALA A 1 297 ? -16.056 -3.119 12.023 1.00 87.44 297 ALA A N 1
ATOM 2339 C CA . ALA A 1 297 ? -15.164 -1.985 11.777 1.00 87.44 297 ALA A CA 1
ATOM 2340 C C . ALA A 1 297 ? -14.540 -2.004 10.372 1.00 87.44 297 ALA A C 1
ATOM 2342 O O . ALA A 1 297 ? -14.182 -0.952 9.843 1.00 87.44 297 ALA A O 1
ATOM 2343 N N . SER A 1 298 ? -14.407 -3.192 9.781 1.00 85.50 298 SER A N 1
ATOM 2344 C CA . SER A 1 298 ? -13.842 -3.408 8.451 1.00 85.50 298 SER A CA 1
ATOM 2345 C C . SER A 1 298 ? -14.928 -3.798 7.448 1.00 85.50 298 SER A C 1
ATOM 2347 O O . SER A 1 298 ? -15.854 -4.541 7.765 1.00 85.50 298 SER A O 1
ATOM 2349 N N . ASN A 1 299 ? -14.802 -3.309 6.213 1.00 81.56 299 ASN A N 1
ATOM 2350 C CA . ASN A 1 299 ? -15.619 -3.740 5.074 1.00 81.56 299 ASN A CA 1
ATOM 2351 C C . ASN A 1 299 ? -14.983 -4.905 4.295 1.00 81.56 299 ASN A C 1
ATOM 2353 O O . ASN A 1 299 ? -15.550 -5.351 3.296 1.00 81.56 299 ASN A O 1
ATOM 2357 N N . THR A 1 300 ? -13.807 -5.367 4.721 1.00 73.00 300 THR A N 1
ATOM 2358 C CA . THR A 1 300 ? -13.053 -6.455 4.101 1.00 73.00 300 THR A CA 1
ATOM 2359 C C . THR A 1 300 ? -12.712 -7.517 5.131 1.00 73.00 300 THR A C 1
ATOM 2361 O O . THR A 1 300 ? -12.212 -7.200 6.210 1.00 73.00 300 THR A O 1
ATOM 2364 N N . VAL A 1 301 ? -12.914 -8.775 4.754 1.00 63.59 301 VAL A N 1
ATOM 2365 C CA . VAL A 1 301 ? -12.388 -9.925 5.489 1.00 63.59 301 VAL A CA 1
ATOM 2366 C C . VAL A 1 301 ? -10.911 -10.053 5.146 1.00 63.59 301 VAL A C 1
ATOM 2368 O O . VAL A 1 301 ? -10.546 -9.990 3.970 1.00 63.59 301 VAL A O 1
ATOM 2371 N N . VAL A 1 302 ? -10.061 -10.182 6.159 1.00 61.38 302 VAL A N 1
ATOM 2372 C CA . VAL A 1 302 ? -8.641 -10.483 5.954 1.00 61.38 302 VAL A CA 1
ATOM 2373 C C . VAL A 1 302 ? -8.532 -12.005 5.849 1.00 61.38 302 VAL A C 1
ATOM 2375 O O . VAL A 1 302 ? -8.828 -12.698 6.820 1.00 61.38 302 VAL A O 1
ATOM 2378 N N . GLU A 1 303 ? -8.217 -12.507 4.649 1.00 44.19 303 GLU A N 1
ATOM 2379 C CA . GLU A 1 303 ? -8.009 -13.940 4.355 1.00 44.19 303 GLU A CA 1
ATOM 2380 C C . GLU A 1 303 ? -6.664 -14.471 4.872 1.00 44.19 303 GLU A C 1
ATOM 2382 O O . GLU A 1 303 ? -5.644 -13.753 4.742 1.00 44.19 303 GLU A O 1
#

Organism: NCBI:txid392030

Nearest PDB structures (foldseek):
  4d1q-assembly1_H-2  TM=4.951E-01  e=6.321E-04  Musca domestica
  6dww-assembly1_A  TM=5.000E-01  e=1.119E-03  Musca domestica
  4d1q-assembly1_B  TM=4.962E-01  e=1.669E-03  Musca domestica
  4d1q-assembly1_A-2  TM=4.156E-01  e=8.905E-04  Musca domestica
  8sjd-assembly1_D  TM=4.216E-01  e=1.328E-03  Musca domestica

Solvent-accessible surface area (backbone atoms only — not comparable to full-atom values): 19053 Å² total; per-residue (Å²): 132,52,67,61,95,88,40,83,44,48,72,46,65,40,92,84,81,64,51,76,41,77,48,42,86,91,62,49,62,50,62,58,56,57,45,48,58,56,66,67,65,67,80,82,62,101,72,81,82,79,80,81,65,77,52,76,64,54,75,66,60,66,70,58,83,71,77,76,54,65,73,57,54,53,51,52,52,52,51,51,51,50,50,28,64,77,69,72,42,64,77,70,50,72,81,28,70,68,51,44,51,51,53,51,52,53,52,54,51,50,61,76,42,67,87,49,96,71,80,65,62,81,77,71,51,77,51,72,68,57,48,64,75,67,54,58,66,73,71,57,65,73,56,62,61,66,60,51,52,50,50,54,59,63,50,48,58,56,54,52,48,52,55,56,32,32,42,85,91,51,68,13,44,82,46,50,63,59,49,49,53,52,52,51,60,69,28,57,80,58,92,85,54,51,73,71,52,40,53,49,26,54,52,48,41,52,53,57,56,49,54,60,68,73,64,53,79,77,76,73,76,77,72,94,82,67,83,81,73,83,84,75,48,75,59,69,78,53,47,82,78,60,83,62,90,72,77,92,65,87,76,84,53,54,65,60,58,54,73,68,48,94,71,78,82,52,101,83,58,57,67,67,57,52,39,59,73,40,29,89,79,29,56,66,59,32,53,54,47,53,62,55,40,70,40,64,58,43,98,56,77,79,128